Protein AF-A0A175VU00-F1 (afdb_monomer_lite)

Sequence (215 aa):
MAPRRSAAAEVEEQEHEDGSVKLQFNEPLTWRPGKPIPIDTLLKRLDRLTKELAEMDQEETDTSSLTKVAKEVASHQLLNHKDKGVRAYTACCVVDILRLCAPDAPFTPSQLKDVFNLTVTSIIPSLFDPSNPYNNQHKYVLRSLAEIKSVVLLLDVDGSENLLLHLFSTIFDGVSGSKSASGEQVAKDVEYSMQELLGVLVEDAASLPPQRLWM

InterPro domains:
  IPR039776 Sister chromatid cohesion protein Pds5 [PTHR12663] (30-210)

Structure (mmCIF, N/CA/C/O backbone):
data_AF-A0A175VU00-F1
#
_entry.id   AF-A0A175VU00-F1
#
loop_
_atom_site.group_PDB
_atom_site.id
_atom_site.type_symbol
_atom_site.label_atom_id
_atom_site.label_alt_id
_atom_site.label_comp_id
_atom_site.label_asym_id
_atom_site.label_entity_id
_atom_site.label_seq_id
_atom_site.pdbx_PDB_ins_code
_atom_site.Cartn_x
_atom_site.Cartn_y
_atom_site.Cartn_z
_atom_site.occupancy
_atom_site.B_iso_or_equiv
_atom_site.auth_seq_id
_atom_site.auth_comp_id
_atom_site.auth_asym_id
_atom_site.auth_atom_id
_atom_site.pdbx_PDB_model_num
ATOM 1 N N . MET A 1 1 ? -45.532 -21.369 49.364 1.00 40.88 1 MET A N 1
ATOM 2 C CA . MET A 1 1 ? -44.138 -20.993 49.047 1.00 40.88 1 MET A CA 1
ATOM 3 C C . MET A 1 1 ? -44.132 -20.363 47.665 1.00 40.88 1 MET A C 1
ATOM 5 O O . MET A 1 1 ? -44.274 -21.083 46.689 1.00 40.88 1 MET A O 1
ATOM 9 N N . ALA A 1 2 ? -44.097 -19.032 47.582 1.00 43.25 2 ALA A N 1
ATOM 10 C CA . ALA A 1 2 ? -44.006 -18.333 46.301 1.00 43.25 2 ALA A CA 1
ATOM 11 C C . ALA A 1 2 ? -42.533 -18.309 45.841 1.00 43.25 2 ALA A C 1
ATOM 13 O O . ALA A 1 2 ? -41.667 -18.016 46.672 1.00 43.25 2 ALA A O 1
ATOM 14 N N . PRO A 1 3 ? -42.224 -18.620 44.570 1.00 43.72 3 PRO A N 1
ATOM 15 C CA . PRO A 1 3 ? -40.860 -18.566 44.067 1.00 43.72 3 PRO A CA 1
ATOM 16 C C . PRO A 1 3 ? -40.419 -17.107 43.926 1.00 43.72 3 PRO A C 1
ATOM 18 O O . PRO A 1 3 ? -41.120 -16.281 43.339 1.00 43.72 3 PRO A O 1
ATOM 21 N N . ARG A 1 4 ? -39.247 -16.794 44.484 1.00 41.84 4 ARG A N 1
ATOM 22 C CA . ARG A 1 4 ? -38.563 -15.509 44.324 1.00 41.84 4 ARG A CA 1
ATOM 23 C C . ARG A 1 4 ? -38.328 -15.256 42.832 1.00 41.84 4 ARG A C 1
ATOM 25 O O . ARG A 1 4 ? -37.561 -15.980 42.207 1.00 41.84 4 ARG A O 1
ATOM 32 N N . ARG A 1 5 ? -38.980 -14.229 42.277 1.00 43.06 5 ARG A N 1
ATOM 33 C CA . ARG A 1 5 ? -38.594 -13.625 40.995 1.00 43.06 5 ARG A CA 1
ATOM 34 C C . ARG A 1 5 ? -37.133 -13.194 41.124 1.00 43.06 5 ARG A C 1
ATOM 36 O O . ARG A 1 5 ? -36.842 -12.289 41.902 1.00 43.06 5 ARG A O 1
ATOM 43 N N . SER A 1 6 ? -36.224 -13.865 40.422 1.00 42.75 6 SER A N 1
ATOM 44 C CA . SER A 1 6 ? -34.883 -13.334 40.210 1.00 42.75 6 SER A CA 1
ATOM 45 C C . SER A 1 6 ? -35.051 -12.071 39.378 1.00 42.75 6 SER A C 1
ATOM 47 O O . SER A 1 6 ? -35.472 -12.145 38.224 1.00 42.75 6 SER A O 1
ATOM 49 N N . ALA A 1 7 ? -34.789 -10.917 39.985 1.00 42.28 7 ALA A N 1
ATOM 50 C CA . ALA A 1 7 ? -34.490 -9.713 39.238 1.00 42.28 7 ALA A CA 1
ATOM 51 C C . ALA A 1 7 ? -33.284 -10.057 38.360 1.00 42.28 7 ALA A C 1
ATOM 53 O O . ALA A 1 7 ? -32.172 -10.215 38.861 1.00 42.28 7 ALA A O 1
ATOM 54 N N . ALA A 1 8 ? -33.540 -10.310 37.077 1.00 42.00 8 ALA A N 1
ATOM 55 C CA . ALA A 1 8 ? -32.504 -10.240 36.073 1.00 42.00 8 ALA A CA 1
ATOM 56 C C . ALA A 1 8 ? -32.004 -8.802 36.163 1.00 42.00 8 ALA A C 1
ATOM 58 O O . ALA A 1 8 ? -32.761 -7.872 35.899 1.00 42.00 8 ALA A O 1
ATOM 59 N N . ALA A 1 9 ? -30.800 -8.646 36.704 1.00 43.28 9 ALA A N 1
ATOM 60 C CA . ALA A 1 9 ? -30.097 -7.388 36.680 1.00 43.28 9 ALA A CA 1
ATOM 61 C C . ALA A 1 9 ? -29.993 -7.009 35.205 1.00 43.28 9 ALA A C 1
ATOM 63 O O . ALA A 1 9 ? -29.312 -7.685 34.433 1.00 43.28 9 ALA A O 1
ATOM 64 N N . GLU A 1 10 ? -30.771 -6.005 34.819 1.00 41.50 10 GLU A N 1
ATOM 65 C CA . GLU A 1 10 ? -30.560 -5.239 33.607 1.00 41.50 10 GLU A CA 1
ATOM 66 C C . GLU A 1 10 ? -29.143 -4.693 33.749 1.00 41.50 10 GLU A C 1
ATOM 68 O O . GLU A 1 10 ? -28.878 -3.772 34.519 1.00 41.50 10 GLU A O 1
ATOM 73 N N . VAL A 1 11 ? -28.191 -5.390 33.131 1.00 43.25 11 VAL A N 1
ATOM 74 C CA . VAL A 1 11 ? -26.854 -4.860 32.928 1.00 43.25 11 VAL A CA 1
ATOM 75 C C . VAL A 1 11 ? -27.076 -3.750 31.919 1.00 43.25 11 VAL A C 1
ATOM 77 O O . VAL A 1 11 ? -27.200 -4.004 30.725 1.00 43.25 11 VAL A O 1
ATOM 80 N N . GLU A 1 12 ? -27.269 -2.539 32.433 1.00 41.16 12 GLU A N 1
ATOM 81 C CA . GLU A 1 12 ? -27.132 -1.316 31.664 1.00 41.16 12 GLU A CA 1
ATOM 82 C C . GLU A 1 12 ? -25.720 -1.368 31.078 1.00 41.16 12 GLU A C 1
ATOM 84 O O . GLU A 1 12 ? -24.731 -1.141 31.779 1.00 41.16 12 GLU A O 1
ATOM 89 N N . GLU A 1 13 ? -25.615 -1.793 29.818 1.00 43.22 13 GLU A N 1
ATOM 90 C CA . GLU A 1 13 ? -24.424 -1.592 29.007 1.00 43.22 13 GLU A CA 1
ATOM 91 C C . GLU A 1 13 ? -24.230 -0.081 28.960 1.00 43.22 13 GLU A C 1
ATOM 93 O O . GLU A 1 13 ? -24.871 0.631 28.191 1.00 43.22 13 GLU A O 1
ATOM 98 N N . GLN A 1 14 ? -23.420 0.426 29.888 1.00 42.84 14 GLN A N 1
ATOM 99 C CA . GLN A 1 14 ? -22.919 1.781 29.834 1.00 42.84 14 GLN A CA 1
ATOM 100 C C . GLN A 1 14 ? -22.146 1.864 28.525 1.00 42.84 14 GLN A C 1
ATOM 102 O O . GLN A 1 14 ? -21.034 1.345 28.421 1.00 42.84 14 GLN A O 1
ATOM 107 N N . GLU A 1 15 ? -22.786 2.454 27.518 1.00 48.38 15 GLU A N 1
ATOM 108 C CA . GLU A 1 15 ? -22.145 2.966 26.320 1.00 48.38 15 GLU A CA 1
ATOM 109 C C . GLU A 1 15 ? -21.074 3.932 26.818 1.00 48.38 15 GLU A C 1
ATOM 111 O O . GLU A 1 15 ? -21.328 5.099 27.109 1.00 48.38 15 GLU A O 1
ATOM 116 N N . HIS A 1 16 ? -19.874 3.405 27.046 1.00 45.97 16 HIS A N 1
ATOM 117 C CA . HIS A 1 16 ? -18.697 4.221 27.212 1.00 45.97 16 HIS A CA 1
ATOM 118 C C . HIS A 1 16 ? -18.612 4.962 25.878 1.00 45.97 16 HIS A C 1
ATOM 120 O O . HIS A 1 16 ? -18.309 4.347 24.853 1.00 45.97 16 HIS A O 1
ATOM 126 N N . GLU A 1 17 ? -19.003 6.239 25.870 1.00 53.47 17 GLU A N 1
ATOM 127 C CA . GLU A 1 17 ? -18.686 7.178 24.799 1.00 53.47 17 GLU A CA 1
ATOM 128 C C . GLU A 1 17 ? -17.162 7.296 24.789 1.00 53.47 17 GLU A C 1
ATOM 130 O O . GLU A 1 17 ? -16.566 8.226 25.325 1.00 53.47 17 GLU A O 1
ATOM 135 N N . ASP A 1 18 ? -16.516 6.258 24.272 1.00 61.12 18 ASP A N 1
ATOM 136 C CA . ASP A 1 18 ? -15.124 6.288 23.910 1.00 61.12 18 ASP A CA 1
ATOM 137 C C . ASP A 1 18 ? -15.044 7.387 22.859 1.00 61.12 18 ASP A C 1
ATOM 139 O O . ASP A 1 18 ? -15.631 7.268 21.782 1.00 61.12 18 ASP A O 1
ATOM 143 N N . GLY A 1 19 ? -14.427 8.515 23.213 1.00 74.56 19 GLY A N 1
ATOM 144 C CA . GLY A 1 19 ? -14.300 9.699 22.359 1.00 74.56 19 GLY A CA 1
ATOM 145 C C . GLY A 1 19 ? -13.437 9.459 21.118 1.00 74.56 19 GLY A C 1
ATOM 146 O O . GLY A 1 19 ? -12.914 10.414 20.550 1.00 74.56 19 GLY A O 1
ATOM 147 N N . SER A 1 20 ? -13.261 8.198 20.727 1.00 86.69 20 SER A N 1
ATOM 148 C CA . SER A 1 20 ? -12.492 7.753 19.591 1.00 86.69 20 SER A CA 1
ATOM 149 C C . SER A 1 20 ? -13.211 8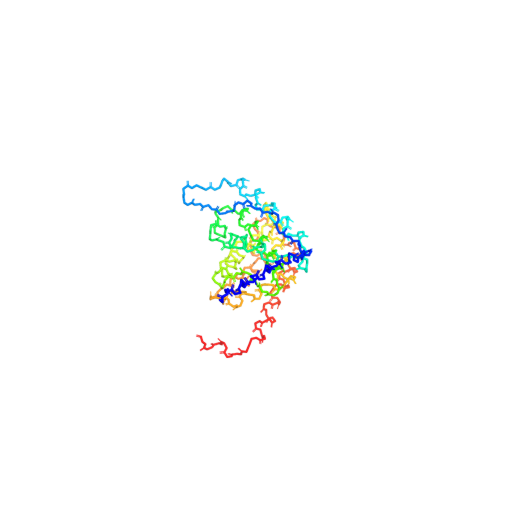.080 18.282 1.00 86.69 20 SER A C 1
ATOM 151 O O . SER A 1 20 ? -14.427 7.932 18.107 1.00 86.69 20 SER A O 1
ATOM 153 N N . VAL A 1 21 ? -12.430 8.569 17.326 1.00 94.31 21 VAL A N 1
ATOM 154 C CA . VAL A 1 21 ? -12.874 8.944 15.992 1.00 94.31 21 VAL A CA 1
ATOM 155 C C . VAL A 1 21 ? -13.053 7.675 15.166 1.00 94.31 21 VAL A C 1
ATOM 157 O O . VAL A 1 21 ? -12.118 6.909 14.933 1.00 94.31 21 VAL A O 1
ATOM 160 N N . LYS A 1 22 ? -14.281 7.453 14.697 1.00 96.56 22 LYS A N 1
ATOM 161 C CA . LYS A 1 22 ? -14.625 6.338 13.806 1.00 96.56 22 LYS A CA 1
ATOM 162 C C . LYS A 1 22 ? -14.519 6.755 12.347 1.00 96.56 22 LYS A C 1
ATOM 164 O O . LYS A 1 22 ? -14.915 7.867 11.990 1.00 96.56 22 LYS A O 1
ATOM 169 N N . LEU A 1 23 ? -14.093 5.821 11.499 1.00 97.69 23 LEU A N 1
ATOM 170 C CA . LEU A 1 23 ? -14.159 5.971 10.048 1.00 97.69 23 LEU A CA 1
ATOM 171 C C . LEU A 1 23 ? -15.617 6.180 9.595 1.00 97.69 23 LEU A C 1
ATOM 173 O O . LEU A 1 23 ? -16.502 5.371 9.881 1.00 97.69 23 LEU A O 1
ATOM 177 N N . GLN A 1 24 ? -15.856 7.264 8.869 1.00 98.00 24 GLN A N 1
ATOM 178 C CA . GLN A 1 24 ? -17.126 7.662 8.267 1.00 98.00 24 GLN A CA 1
ATOM 179 C C . GLN A 1 24 ? -17.336 7.037 6.882 1.00 98.00 24 GLN A C 1
ATOM 181 O O . GLN A 1 24 ? -18.478 6.772 6.486 1.00 98.00 24 GLN A O 1
ATOM 186 N N . PHE A 1 25 ? -16.260 6.775 6.133 1.00 98.19 25 PHE A N 1
ATOM 187 C CA . PHE A 1 25 ? -16.342 6.114 4.832 1.00 98.19 25 PHE A CA 1
ATOM 188 C C . PHE A 1 25 ? -17.048 4.750 4.930 1.00 98.19 25 PHE A C 1
ATOM 190 O O . PHE A 1 25 ? -16.584 3.820 5.589 1.00 98.19 25 PHE A O 1
ATOM 197 N N . ASN A 1 26 ? -18.157 4.585 4.202 1.00 96.44 26 ASN A N 1
ATOM 198 C CA . ASN A 1 26 ? -18.980 3.371 4.266 1.00 96.44 26 ASN A CA 1
ATOM 199 C C . ASN A 1 26 ? -19.337 2.758 2.898 1.00 96.44 26 ASN A C 1
ATOM 201 O O . ASN A 1 26 ? -20.004 1.715 2.840 1.00 96.44 26 ASN A O 1
ATOM 205 N N . GLU A 1 27 ? -18.866 3.344 1.796 1.00 97.69 27 GLU A N 1
ATOM 206 C CA . GLU A 1 27 ? -19.139 2.854 0.443 1.00 97.69 27 GLU A CA 1
ATOM 207 C C . GLU A 1 27 ? -18.366 1.564 0.117 1.00 97.69 27 GLU A C 1
ATOM 209 O O . GLU A 1 27 ? -17.258 1.368 0.600 1.00 97.69 27 GLU A O 1
ATOM 214 N N . PRO A 1 28 ? -18.913 0.661 -0.718 1.00 96.31 28 PRO A N 1
ATOM 215 C CA . PRO A 1 28 ? -18.211 -0.567 -1.074 1.00 96.31 28 PRO A CA 1
ATOM 216 C C . PRO A 1 28 ? -17.082 -0.291 -2.075 1.00 96.31 28 PRO A C 1
ATOM 218 O O . PRO A 1 28 ? -17.306 0.370 -3.099 1.00 96.31 28 PRO A O 1
ATOM 221 N N . LEU A 1 29 ? -15.906 -0.865 -1.819 1.00 98.25 29 LEU A N 1
ATOM 222 C CA . LEU A 1 29 ? -14.772 -0.870 -2.751 1.00 98.25 29 LEU A CA 1
ATOM 223 C C . LEU A 1 29 ? -14.644 -2.185 -3.530 1.00 98.25 29 LEU A C 1
ATOM 225 O O . LEU A 1 29 ? -14.040 -2.213 -4.599 1.00 98.25 29 LEU A O 1
ATOM 229 N N . THR A 1 30 ? -15.238 -3.267 -3.024 1.00 95.25 30 THR A N 1
ATOM 230 C CA . THR A 1 30 ? -15.260 -4.586 -3.675 1.00 95.25 30 THR A CA 1
ATOM 231 C C . THR A 1 30 ? -16.614 -4.874 -4.323 1.00 95.25 30 THR A C 1
ATOM 233 O O . THR A 1 30 ? -17.621 -4.209 -4.060 1.00 95.25 30 THR A O 1
ATOM 236 N N . TRP A 1 31 ? -16.656 -5.865 -5.215 1.00 95.44 31 TRP A N 1
ATOM 237 C CA . TRP A 1 31 ? -17.868 -6.212 -5.958 1.00 95.44 31 TRP A CA 1
ATOM 238 C C . TRP A 1 31 ? -18.025 -7.710 -6.179 1.00 95.44 31 TRP A C 1
ATOM 240 O O . TRP A 1 31 ? -17.065 -8.479 -6.223 1.00 95.44 31 TRP A O 1
ATOM 250 N N . ARG A 1 32 ? -19.277 -8.127 -6.387 1.00 92.38 32 ARG A N 1
ATOM 251 C CA . ARG A 1 32 ? -19.600 -9.508 -6.755 1.00 92.38 32 ARG A CA 1
ATOM 252 C C . ARG A 1 32 ? -19.274 -9.767 -8.233 1.00 92.38 32 ARG A C 1
ATOM 254 O O . ARG A 1 32 ? -19.364 -8.837 -9.044 1.00 92.38 32 ARG A O 1
ATOM 261 N N . PRO A 1 33 ? -18.961 -11.020 -8.612 1.00 89.75 33 PRO A N 1
ATOM 262 C CA . PRO A 1 33 ? -18.831 -11.404 -10.014 1.00 89.75 33 PRO A CA 1
ATOM 263 C C . PRO A 1 33 ? -20.034 -10.933 -10.844 1.00 89.75 33 PRO A C 1
ATOM 265 O O . PRO A 1 33 ? -21.180 -11.068 -10.420 1.00 89.75 33 PRO A O 1
ATOM 268 N N . GLY A 1 34 ? -19.769 -10.339 -12.009 1.00 91.50 34 GLY A N 1
ATOM 269 C CA . GLY A 1 34 ? -20.802 -9.826 -12.918 1.00 91.50 34 GLY A CA 1
ATOM 270 C C . GLY A 1 34 ? -21.349 -8.427 -12.602 1.00 91.50 34 GLY A C 1
ATOM 271 O O . GLY A 1 34 ? -22.087 -7.888 -13.421 1.00 91.50 34 GLY A O 1
ATOM 272 N N . LYS A 1 35 ? -20.976 -7.798 -11.477 1.00 94.19 35 LYS A N 1
ATOM 273 C CA . LYS A 1 35 ? -21.413 -6.429 -11.136 1.00 94.19 35 LYS A CA 1
ATOM 274 C C . LYS A 1 35 ? -20.239 -5.516 -10.742 1.00 94.19 35 LYS A C 1
ATOM 276 O O . LYS A 1 35 ? -20.206 -5.052 -9.604 1.00 94.19 35 LYS A O 1
ATOM 281 N N . PRO A 1 36 ? -19.262 -5.279 -11.640 1.00 94.56 36 PRO A N 1
ATOM 282 C CA . PRO A 1 36 ? -18.100 -4.446 -11.336 1.00 94.56 36 PRO A CA 1
ATOM 283 C C . PRO A 1 36 ? -18.485 -2.994 -11.038 1.00 94.56 36 PRO A C 1
ATOM 285 O O . PRO A 1 36 ? -19.450 -2.468 -11.596 1.00 94.56 36 PRO A O 1
ATOM 288 N N . ILE A 1 37 ? -17.703 -2.337 -10.181 1.00 97.38 37 ILE A N 1
ATOM 289 C CA . ILE A 1 37 ? -17.805 -0.890 -9.966 1.00 97.38 37 ILE A CA 1
ATOM 290 C C . ILE A 1 37 ? -17.142 -0.190 -11.167 1.00 97.38 37 ILE A C 1
ATOM 292 O O . ILE A 1 37 ? -16.023 -0.561 -11.530 1.00 97.38 37 ILE A O 1
ATOM 296 N N . PRO A 1 38 ? -17.789 0.805 -11.804 1.00 97.62 38 PRO A N 1
ATOM 297 C CA . PRO A 1 38 ? -17.148 1.605 -12.845 1.00 97.62 38 PRO A CA 1
ATOM 298 C C . PRO A 1 38 ? -15.860 2.263 -12.336 1.00 97.62 38 PRO A C 1
ATOM 300 O O . PRO A 1 38 ? -15.832 2.765 -11.212 1.00 97.62 38 PRO A O 1
ATOM 303 N N . ILE A 1 39 ? -14.811 2.294 -13.164 1.00 98.19 39 ILE A N 1
ATOM 304 C CA . ILE A 1 39 ? -13.464 2.742 -12.760 1.00 98.19 39 ILE A CA 1
ATOM 305 C C . ILE A 1 39 ? -13.500 4.158 -12.166 1.00 98.19 39 ILE A C 1
ATOM 307 O O . ILE A 1 39 ? -12.984 4.364 -11.072 1.00 98.19 39 ILE A O 1
ATOM 311 N N . ASP A 1 40 ? -14.196 5.102 -12.806 1.00 98.38 40 ASP A N 1
ATOM 312 C CA . ASP A 1 40 ? -14.314 6.482 -12.309 1.00 98.38 40 ASP A CA 1
ATOM 313 C C . ASP A 1 40 ? -15.011 6.567 -10.945 1.00 98.38 40 ASP A C 1
ATOM 315 O O . ASP A 1 40 ? -14.671 7.399 -10.105 1.00 98.38 40 ASP A O 1
ATOM 319 N N . THR A 1 41 ? -16.003 5.704 -10.702 1.00 98.62 41 THR A N 1
ATOM 320 C CA . THR A 1 41 ? -16.684 5.616 -9.405 1.00 98.62 41 THR A CA 1
ATOM 321 C C . THR A 1 41 ? -15.756 5.033 -8.346 1.00 98.62 41 THR A C 1
ATOM 323 O O . THR A 1 41 ? -15.715 5.547 -7.230 1.00 98.62 41 THR A O 1
ATOM 326 N N . LEU A 1 42 ? -15.002 3.987 -8.690 1.00 98.75 42 LEU A N 1
ATOM 327 C CA . LEU A 1 42 ? -14.057 3.349 -7.780 1.00 98.75 42 LEU A CA 1
ATOM 328 C C . LEU A 1 42 ? -12.923 4.305 -7.391 1.00 98.75 42 LEU A C 1
ATOM 330 O O . LEU A 1 42 ? -12.641 4.451 -6.206 1.00 98.75 42 LEU A O 1
ATOM 334 N N . LEU A 1 43 ? -12.345 5.026 -8.355 1.00 98.75 43 LEU A N 1
ATOM 335 C CA . LEU A 1 43 ? -11.315 6.035 -8.099 1.00 98.75 43 LEU A CA 1
ATOM 336 C C . LEU A 1 43 ? -11.821 7.148 -7.172 1.00 98.75 43 LEU A C 1
ATOM 338 O O . LEU A 1 43 ? -11.140 7.490 -6.214 1.00 98.75 43 LEU A O 1
ATOM 342 N N . LYS A 1 44 ? -13.042 7.662 -7.379 1.00 98.75 44 LYS A N 1
ATOM 343 C CA . LYS A 1 44 ? -13.648 8.673 -6.484 1.00 98.75 44 LYS A CA 1
ATOM 344 C C . LYS A 1 44 ? -13.904 8.163 -5.065 1.00 98.75 44 LYS A C 1
ATOM 346 O O . LYS A 1 44 ? -13.983 8.957 -4.129 1.00 98.75 44 LYS A O 1
ATOM 351 N N . ARG A 1 45 ? -14.139 6.860 -4.901 1.00 98.75 45 ARG A N 1
ATOM 352 C CA . ARG A 1 45 ? -14.301 6.234 -3.582 1.00 98.75 45 ARG A CA 1
ATOM 353 C C . ARG A 1 45 ? -12.960 6.079 -2.887 1.00 98.75 45 ARG A C 1
ATOM 355 O O . ARG A 1 45 ? -12.841 6.514 -1.751 1.00 98.75 45 ARG A O 1
ATOM 362 N N . LEU A 1 46 ? -11.970 5.535 -3.588 1.00 98.88 46 LEU A N 1
ATOM 363 C CA . LEU A 1 46 ? -10.623 5.375 -3.053 1.00 98.88 46 LEU A CA 1
ATOM 364 C C . LEU A 1 46 ? -9.985 6.726 -2.709 1.00 98.88 46 LEU A C 1
ATOM 366 O O . LEU A 1 46 ? -9.439 6.855 -1.629 1.00 98.88 46 LEU A O 1
ATOM 370 N N . ASP A 1 47 ? -10.135 7.753 -3.552 1.00 98.69 47 ASP A N 1
ATOM 371 C CA . ASP A 1 47 ? -9.620 9.103 -3.271 1.00 98.69 47 ASP A CA 1
ATOM 372 C C . ASP A 1 47 ? -10.225 9.716 -1.999 1.00 98.69 47 ASP A C 1
ATOM 374 O O . ASP A 1 47 ? -9.509 10.325 -1.208 1.00 98.69 47 ASP A O 1
ATOM 378 N N . ARG A 1 48 ? -11.531 9.525 -1.761 1.00 98.75 48 ARG A N 1
ATOM 379 C CA . ARG A 1 48 ? -12.171 9.965 -0.511 1.00 98.75 48 ARG A CA 1
ATOM 380 C C . ARG A 1 48 ? -11.678 9.178 0.692 1.00 98.75 48 ARG A C 1
ATOM 382 O O . ARG A 1 48 ? -11.363 9.795 1.699 1.00 98.75 48 ARG A O 1
ATOM 389 N N . LEU A 1 49 ? -11.578 7.854 0.568 1.00 98.81 49 LEU A N 1
ATOM 390 C CA . LEU A 1 49 ? -11.065 7.019 1.647 1.00 98.81 49 LEU A CA 1
ATOM 391 C C . LEU A 1 49 ? -9.613 7.378 1.991 1.00 98.81 49 LEU A C 1
ATOM 393 O O . LEU A 1 49 ? -9.296 7.514 3.161 1.00 98.81 49 LEU A O 1
ATOM 397 N N . THR A 1 50 ? -8.747 7.578 0.994 1.00 98.50 50 THR A N 1
ATOM 398 C CA . THR A 1 50 ? -7.359 8.010 1.216 1.00 98.50 50 THR A CA 1
ATOM 399 C C . THR A 1 50 ? -7.298 9.338 1.964 1.00 98.50 50 THR A C 1
ATOM 401 O O . THR A 1 50 ? -6.527 9.462 2.902 1.00 98.50 50 THR A O 1
ATOM 404 N N . LYS A 1 51 ? -8.116 10.329 1.587 1.00 98.62 51 LYS A N 1
ATOM 405 C CA . LYS A 1 51 ? -8.144 11.625 2.286 1.00 98.62 51 LYS A CA 1
ATOM 406 C C . LYS A 1 51 ? -8.574 11.481 3.739 1.00 98.62 51 LYS A C 1
ATOM 408 O O . LYS A 1 51 ? -7.920 12.021 4.616 1.00 98.62 51 LYS A O 1
ATOM 413 N N . GLU A 1 52 ? -9.637 10.721 3.974 1.00 98.69 52 GLU A N 1
ATOM 414 C CA . GLU A 1 52 ? -10.149 10.491 5.320 1.00 98.69 52 GLU A CA 1
ATOM 415 C C . GLU A 1 52 ? -9.126 9.751 6.192 1.00 98.69 52 GLU A C 1
ATOM 417 O O . GLU A 1 52 ? -8.781 10.234 7.263 1.00 98.69 52 GLU A O 1
ATOM 422 N N . LEU A 1 53 ? -8.563 8.638 5.708 1.00 98.75 53 LEU A N 1
ATOM 423 C CA . LEU A 1 53 ? -7.554 7.870 6.445 1.00 98.75 53 LEU A CA 1
ATOM 424 C C . LEU A 1 53 ? -6.275 8.675 6.718 1.00 98.75 53 LEU A C 1
ATOM 426 O O . LEU A 1 53 ? -5.667 8.504 7.771 1.00 98.75 53 LEU A O 1
ATOM 430 N N . ALA A 1 54 ? -5.851 9.537 5.792 1.00 98.19 54 ALA A N 1
ATOM 431 C CA . ALA A 1 54 ? -4.671 10.380 5.975 1.00 98.19 54 ALA A CA 1
ATOM 432 C C . ALA A 1 54 ? -4.873 11.460 7.055 1.00 98.19 54 ALA A C 1
ATOM 434 O O . ALA A 1 54 ? -3.912 11.840 7.718 1.00 98.19 54 ALA A O 1
ATOM 435 N N . GLU A 1 55 ? -6.105 11.945 7.242 1.00 97.81 55 GLU A N 1
ATOM 436 C CA . GLU A 1 55 ? -6.454 12.970 8.239 1.00 97.81 55 GLU A CA 1
ATOM 437 C C . GLU A 1 55 ? -6.691 12.398 9.645 1.00 97.81 55 GLU A C 1
ATOM 439 O O . GLU A 1 55 ? -6.640 13.142 10.622 1.00 97.81 55 GLU A O 1
ATOM 444 N N . MET A 1 56 ? -6.937 11.091 9.765 1.00 98.06 56 MET A N 1
ATOM 445 C CA . MET A 1 56 ? -7.167 10.437 11.054 1.00 98.06 56 MET A CA 1
ATOM 446 C C . MET A 1 56 ? -5.887 10.371 11.906 1.00 98.06 56 MET A C 1
ATOM 448 O O . MET A 1 56 ? -4.804 10.022 11.413 1.00 98.06 56 MET A O 1
ATOM 452 N N . ASP A 1 57 ? -6.025 10.659 13.201 1.00 96.38 57 ASP A N 1
ATOM 453 C CA . ASP A 1 57 ? -4.952 10.531 14.188 1.00 96.38 57 ASP A CA 1
ATOM 454 C C . ASP A 1 57 ? -4.877 9.104 14.752 1.00 96.38 57 ASP A C 1
ATOM 456 O O . ASP A 1 57 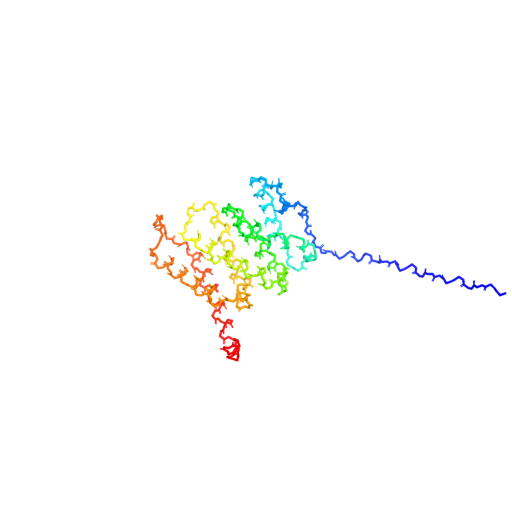? -5.902 8.471 14.999 1.00 96.38 57 ASP A O 1
ATOM 460 N N . GLN A 1 58 ? -3.666 8.578 14.937 1.00 93.56 58 GLN A N 1
ATOM 461 C CA . GLN A 1 58 ? -3.467 7.191 15.367 1.00 93.56 58 GLN A CA 1
ATOM 462 C C . GLN A 1 58 ? -3.957 6.939 16.801 1.00 93.56 58 GLN A C 1
ATOM 464 O O . GLN A 1 58 ? -4.499 5.869 17.064 1.00 93.56 58 GLN A O 1
ATOM 469 N N . GLU A 1 59 ? -3.786 7.895 17.717 1.00 93.62 59 GLU A N 1
ATOM 470 C CA . GLU A 1 59 ? -4.147 7.740 19.133 1.00 93.62 59 GLU A CA 1
ATOM 471 C C . GLU A 1 59 ? -5.652 7.926 19.362 1.00 93.62 59 GLU A C 1
ATOM 473 O O . GLU A 1 59 ? -6.222 7.337 20.279 1.00 93.62 59 GLU A O 1
ATOM 478 N N . GLU A 1 60 ? -6.306 8.712 18.506 1.00 95.00 60 GLU A N 1
ATOM 479 C CA . GLU A 1 60 ? -7.738 9.001 18.606 1.00 95.00 60 GLU A CA 1
ATOM 480 C C . GLU A 1 60 ? -8.611 8.031 17.796 1.00 95.00 60 GLU A C 1
ATOM 482 O O . GLU A 1 60 ? -9.827 8.025 17.960 1.00 95.00 60 GLU A O 1
ATOM 487 N N . THR A 1 61 ? -8.043 7.214 16.906 1.00 96.12 61 THR A N 1
ATOM 488 C CA . THR A 1 61 ? -8.831 6.376 15.987 1.00 96.12 61 THR A CA 1
ATOM 489 C C . THR A 1 61 ? -9.356 5.095 16.638 1.00 96.12 61 THR A C 1
ATOM 491 O O . THR A 1 61 ? -8.592 4.258 17.116 1.00 96.12 61 THR A O 1
ATOM 494 N N . ASP A 1 62 ? -10.665 4.847 16.514 1.00 96.19 62 ASP A N 1
ATOM 495 C CA . ASP A 1 62 ? -11.236 3.518 16.760 1.00 96.19 62 ASP A CA 1
ATOM 496 C C . ASP A 1 62 ? -10.835 2.567 15.622 1.00 96.19 62 ASP A C 1
ATOM 498 O O . ASP A 1 62 ? -11.479 2.503 14.566 1.00 96.19 62 ASP A O 1
ATOM 502 N N . THR A 1 63 ? -9.772 1.792 15.836 1.00 95.81 63 THR A N 1
ATOM 503 C CA . THR A 1 63 ? -9.242 0.844 14.843 1.00 95.81 63 THR A CA 1
ATOM 504 C C . THR A 1 63 ? -10.242 -0.249 14.460 1.00 95.81 63 THR A C 1
ATOM 506 O O . THR A 1 63 ? -10.177 -0.775 13.344 1.00 95.81 63 THR A O 1
ATOM 509 N N . SER A 1 64 ? -11.235 -0.551 15.308 1.00 95.62 64 SER A N 1
ATOM 510 C CA . SER A 1 64 ? -12.276 -1.528 14.976 1.00 95.62 64 SER A CA 1
ATOM 511 C C . SER A 1 64 ? -13.121 -1.069 13.780 1.00 95.62 64 SER A C 1
ATOM 513 O O . SER A 1 64 ? -13.519 -1.896 12.947 1.00 95.62 64 SER A O 1
ATOM 515 N N . SER A 1 65 ? -13.289 0.251 13.612 1.00 97.12 65 SER A N 1
ATOM 516 C CA . SER A 1 65 ? -13.988 0.865 12.478 1.00 97.12 65 SER A CA 1
ATOM 517 C C . SER A 1 65 ? -13.263 0.672 11.134 1.00 97.12 65 SER A C 1
ATOM 519 O O . SER A 1 65 ? -13.903 0.677 10.078 1.00 97.12 65 SER A O 1
ATOM 521 N N . LEU A 1 66 ? -11.953 0.389 11.151 1.00 98.25 66 LEU A N 1
ATOM 522 C CA . LEU A 1 66 ? -11.133 0.174 9.952 1.00 98.25 66 LEU A CA 1
ATOM 523 C C . LEU A 1 66 ? -11.240 -1.251 9.389 1.00 98.25 66 LEU A C 1
ATOM 525 O O . LEU A 1 66 ? -10.919 -1.484 8.222 1.00 98.25 66 LEU A O 1
ATOM 529 N N . THR A 1 67 ? -11.739 -2.212 10.174 1.00 96.88 67 THR A N 1
ATOM 530 C CA . THR A 1 67 ? -11.751 -3.651 9.840 1.00 96.88 67 THR A CA 1
ATOM 531 C C . THR A 1 67 ? -12.334 -3.944 8.454 1.00 96.88 67 THR A C 1
ATOM 533 O O . THR A 1 67 ? -11.790 -4.739 7.680 1.00 96.88 67 THR A O 1
ATOM 536 N N . LYS A 1 68 ? -13.459 -3.298 8.115 1.00 97.44 68 LYS A N 1
ATOM 537 C CA . LYS A 1 68 ? -14.128 -3.502 6.824 1.00 97.44 68 LYS A CA 1
ATOM 538 C C . LYS A 1 68 ? -13.246 -3.029 5.672 1.00 97.44 68 LYS A C 1
ATOM 540 O O . LYS A 1 68 ? -13.027 -3.792 4.731 1.00 97.44 68 LYS A O 1
ATOM 545 N N . VAL A 1 69 ? -12.757 -1.789 5.734 1.00 98.50 69 VAL A N 1
ATOM 546 C CA . VAL A 1 69 ? -11.957 -1.215 4.647 1.00 98.50 69 VAL A CA 1
ATOM 547 C C . VAL A 1 69 ? -10.604 -1.901 4.530 1.00 98.50 69 VAL A C 1
ATOM 549 O O . VAL A 1 69 ? -10.205 -2.182 3.408 1.00 98.50 69 VAL A O 1
ATOM 552 N N . ALA A 1 70 ? -9.971 -2.297 5.640 1.00 98.56 70 ALA A N 1
ATOM 553 C CA . ALA A 1 70 ? -8.737 -3.084 5.636 1.00 98.56 70 ALA A CA 1
ATOM 554 C C . ALA A 1 70 ? -8.904 -4.371 4.814 1.00 98.56 70 ALA A C 1
ATOM 556 O O . ALA A 1 70 ? -8.134 -4.647 3.891 1.00 98.56 70 ALA A O 1
ATOM 557 N N . LYS A 1 71 ? -9.985 -5.122 5.054 1.00 98.06 71 LYS A N 1
ATOM 558 C CA . LYS A 1 71 ? -10.289 -6.325 4.271 1.00 98.06 71 LYS A CA 1
ATOM 559 C C . LYS A 1 71 ? -10.550 -6.025 2.792 1.00 98.06 71 LYS A C 1
ATOM 561 O O . LYS A 1 71 ? -10.165 -6.820 1.935 1.00 98.06 71 LYS A O 1
ATOM 566 N N . GLU A 1 72 ? -11.231 -4.922 2.487 1.00 98.50 72 GLU A N 1
ATOM 567 C CA . GLU A 1 72 ? -11.544 -4.541 1.109 1.00 98.50 72 GLU A CA 1
ATOM 568 C C . GLU A 1 72 ? -10.292 -4.110 0.329 1.00 98.50 72 GLU A C 1
ATOM 570 O O . GLU A 1 72 ? -10.063 -4.646 -0.758 1.00 98.50 72 GLU A O 1
ATOM 575 N N . VAL A 1 73 ? -9.458 -3.215 0.877 1.00 98.69 73 VAL A N 1
ATOM 576 C CA . VAL A 1 73 ? -8.239 -2.705 0.211 1.00 98.69 73 VAL A CA 1
ATOM 577 C C . VAL A 1 73 ? -7.178 -3.784 0.024 1.00 98.69 73 VAL A C 1
ATOM 579 O O . VAL A 1 73 ? -6.488 -3.786 -0.989 1.00 98.69 73 VAL A O 1
ATOM 582 N N . ALA A 1 74 ? -7.118 -4.764 0.929 1.00 98.44 74 ALA A N 1
ATOM 583 C CA . ALA A 1 74 ? -6.245 -5.928 0.804 1.00 98.44 74 ALA A CA 1
ATOM 584 C C . ALA A 1 74 ? -6.838 -7.057 -0.063 1.00 98.44 74 ALA A C 1
ATOM 586 O O . ALA A 1 74 ? -6.339 -8.183 -0.059 1.00 98.44 74 ALA A O 1
ATOM 587 N N . SER A 1 75 ? -7.934 -6.807 -0.783 1.00 98.25 75 SER A N 1
ATOM 588 C CA . SER A 1 75 ? -8.500 -7.797 -1.697 1.00 98.25 75 SER A CA 1
ATOM 589 C C . SER A 1 75 ? -7.699 -7.883 -2.998 1.00 98.25 75 SER A C 1
ATOM 591 O O . SER A 1 75 ? -7.281 -6.876 -3.573 1.00 98.25 75 SER A O 1
ATOM 593 N N . HIS A 1 76 ? -7.599 -9.093 -3.553 1.00 97.12 76 HIS A N 1
ATOM 594 C CA . HIS A 1 76 ? -7.009 -9.322 -4.876 1.00 97.12 76 HIS A CA 1
ATOM 595 C C . HIS A 1 76 ? -7.666 -8.461 -5.976 1.00 97.12 76 HIS A C 1
ATOM 597 O O . HIS A 1 76 ? -7.020 -8.106 -6.959 1.00 97.12 76 HIS A O 1
ATOM 603 N N . GLN A 1 77 ? -8.954 -8.111 -5.839 1.00 96.50 77 GLN A N 1
ATOM 604 C CA . GLN A 1 77 ? -9.661 -7.264 -6.809 1.00 96.50 77 GLN A CA 1
ATOM 605 C C . GLN A 1 77 ? -9.052 -5.861 -6.924 1.00 96.50 77 GLN A C 1
ATOM 607 O O . GLN A 1 77 ? -9.056 -5.306 -8.023 1.00 96.50 77 GLN A O 1
ATOM 612 N N . LEU A 1 78 ? -8.542 -5.307 -5.820 1.00 98.62 78 LEU A N 1
ATOM 613 C CA . LEU A 1 78 ? -7.953 -3.969 -5.772 1.00 98.62 78 LEU A CA 1
ATOM 614 C C . LEU A 1 78 ? -6.433 -4.007 -5.936 1.00 98.62 78 LEU A C 1
ATOM 616 O O . LEU A 1 78 ? -5.905 -3.286 -6.783 1.00 98.62 78 LEU A O 1
ATOM 620 N N . LEU A 1 79 ? -5.744 -4.903 -5.220 1.00 98.69 79 LEU A N 1
ATOM 621 C CA . LEU A 1 79 ? -4.282 -5.017 -5.284 1.00 98.69 79 LEU A CA 1
ATOM 622 C C . LEU A 1 79 ? -3.788 -5.385 -6.693 1.00 98.69 79 LEU A C 1
ATOM 624 O O . LEU A 1 79 ? -2.825 -4.801 -7.186 1.00 98.69 79 LEU A O 1
ATOM 628 N N . ASN A 1 80 ? -4.513 -6.268 -7.390 1.00 98.12 80 ASN A N 1
ATOM 629 C CA . ASN A 1 80 ? -4.195 -6.699 -8.756 1.00 98.12 80 ASN A CA 1
ATOM 630 C C . ASN A 1 80 ? -5.111 -6.054 -9.808 1.00 98.12 80 ASN A C 1
ATOM 632 O O . ASN A 1 80 ? -5.301 -6.594 -10.902 1.00 98.12 80 ASN A O 1
ATOM 636 N N . HIS A 1 81 ? -5.714 -4.902 -9.497 1.00 98.31 81 HIS A N 1
ATOM 637 C CA . HIS A 1 81 ? -6.596 -4.224 -10.440 1.00 98.31 81 HIS A CA 1
ATOM 638 C C . HIS A 1 81 ? -5.832 -3.786 -11.699 1.00 98.31 81 HIS A C 1
ATOM 640 O O . HIS A 1 81 ? -4.705 -3.305 -11.622 1.00 98.31 81 HIS A O 1
ATOM 646 N N . LYS A 1 82 ? -6.449 -3.896 -12.883 1.00 97.31 82 LYS A N 1
ATOM 647 C CA . LYS A 1 82 ? -5.799 -3.539 -14.164 1.00 97.31 82 LYS A CA 1
ATOM 648 C C . LYS A 1 82 ? -5.436 -2.052 -14.274 1.00 97.31 82 LYS A C 1
ATOM 650 O O . LYS A 1 82 ? -4.430 -1.701 -14.886 1.00 97.31 82 LYS A O 1
ATOM 655 N N . ASP A 1 83 ? -6.258 -1.193 -13.678 1.00 98.38 83 ASP A N 1
ATOM 656 C CA . ASP A 1 83 ? -6.075 0.258 -13.697 1.00 98.38 83 ASP A CA 1
ATOM 657 C C . ASP A 1 83 ? -4.971 0.696 -12.722 1.00 98.38 83 ASP A C 1
ATOM 659 O O . ASP A 1 83 ? -4.978 0.296 -11.558 1.00 98.38 83 ASP A O 1
ATOM 663 N N . LYS A 1 84 ? -4.029 1.518 -13.205 1.00 98.19 84 LYS A N 1
ATOM 664 C CA . LYS A 1 84 ? -2.876 1.993 -12.421 1.00 98.19 84 LYS A CA 1
ATOM 665 C C . LYS A 1 84 ? -3.295 2.919 -11.276 1.00 98.19 84 LYS A C 1
ATOM 667 O O . LYS A 1 84 ? -2.722 2.823 -10.197 1.00 98.19 84 LYS A O 1
ATOM 672 N N . GLY A 1 85 ? -4.300 3.767 -11.496 1.00 98.62 85 GLY A N 1
ATOM 673 C CA . GLY A 1 85 ? -4.806 4.685 -10.480 1.00 98.62 85 GLY A CA 1
ATOM 674 C C . GLY A 1 85 ? -5.455 3.948 -9.323 1.00 98.62 85 GLY A C 1
ATOM 675 O O . GLY A 1 85 ? -5.179 4.254 -8.168 1.00 98.62 85 GLY A O 1
ATOM 676 N N . VAL A 1 86 ? -6.253 2.919 -9.624 1.00 98.81 86 VAL A N 1
ATOM 677 C CA . VAL A 1 86 ? -6.866 2.075 -8.589 1.00 98.81 86 VAL A CA 1
ATOM 678 C C . VAL A 1 86 ? -5.789 1.442 -7.712 1.00 98.81 86 VAL A C 1
ATOM 680 O O . VAL A 1 86 ? -5.901 1.508 -6.491 1.00 98.81 86 VAL A O 1
ATOM 683 N N . ARG A 1 87 ? -4.721 0.895 -8.306 1.00 98.88 87 ARG A N 1
ATOM 684 C CA . ARG A 1 87 ? -3.600 0.325 -7.542 1.00 98.88 87 ARG A CA 1
ATOM 685 C C . ARG A 1 87 ? -2.868 1.375 -6.701 1.00 98.88 87 ARG A C 1
ATOM 687 O O . ARG A 1 87 ? -2.588 1.111 -5.537 1.00 98.88 87 ARG A O 1
ATOM 694 N N . ALA A 1 88 ? -2.608 2.561 -7.254 1.00 98.94 88 ALA A N 1
ATOM 695 C CA . ALA A 1 88 ? -1.925 3.643 -6.545 1.00 98.94 88 ALA A CA 1
ATOM 696 C C . ALA A 1 88 ? -2.717 4.128 -5.317 1.00 98.94 88 ALA A C 1
ATOM 698 O O . ALA A 1 88 ? -2.182 4.160 -4.214 1.00 98.94 88 ALA A O 1
ATOM 699 N N . TYR A 1 89 ? -4.010 4.421 -5.479 1.00 98.94 89 TYR A N 1
ATOM 700 C CA . TYR A 1 89 ? -4.864 4.830 -4.359 1.00 98.94 89 TYR A CA 1
ATOM 701 C C . TYR A 1 89 ? -5.122 3.702 -3.352 1.00 98.94 89 TYR A C 1
ATOM 703 O O . TYR A 1 89 ? -5.199 3.954 -2.151 1.00 98.94 89 TYR A O 1
ATOM 711 N N . THR A 1 90 ? -5.232 2.451 -3.813 1.00 98.94 90 THR A N 1
ATOM 712 C CA . THR A 1 90 ? -5.319 1.292 -2.909 1.00 98.94 90 THR A CA 1
ATOM 713 C C . THR A 1 90 ? -4.070 1.206 -2.033 1.00 98.94 90 THR A C 1
ATOM 715 O O . THR A 1 90 ? -4.196 1.042 -0.825 1.00 98.94 90 THR A O 1
ATOM 718 N N . ALA A 1 91 ? -2.877 1.386 -2.610 1.00 98.94 91 ALA A N 1
ATOM 719 C CA . ALA A 1 91 ? -1.630 1.401 -1.852 1.00 98.94 91 ALA A CA 1
ATOM 720 C C . ALA A 1 91 ? -1.576 2.553 -0.831 1.00 98.94 91 ALA A C 1
ATOM 722 O O . ALA A 1 91 ? -1.140 2.319 0.292 1.00 98.94 91 ALA A O 1
ATOM 723 N N . CYS A 1 92 ? -2.076 3.752 -1.168 1.00 98.94 92 CYS A N 1
ATOM 724 C CA . CYS A 1 92 ? -2.221 4.846 -0.196 1.00 98.94 92 CYS A CA 1
ATOM 725 C C . CYS A 1 92 ? -3.098 4.434 0.996 1.00 98.94 92 CYS A C 1
ATOM 727 O O . CYS A 1 92 ? -2.671 4.543 2.138 1.00 98.94 92 CYS A O 1
ATOM 729 N N . CYS A 1 93 ? -4.281 3.868 0.732 1.00 98.94 93 CYS A N 1
ATOM 730 C CA . CYS A 1 93 ? -5.172 3.414 1.803 1.00 98.94 93 CYS A CA 1
ATOM 731 C C . CYS A 1 93 ? -4.512 2.341 2.682 1.00 98.94 93 CYS A C 1
ATOM 733 O O . CYS A 1 93 ? -4.704 2.325 3.893 1.00 98.94 93 CYS A O 1
ATOM 735 N N . VAL A 1 94 ? -3.737 1.434 2.080 1.00 98.94 94 VAL A N 1
ATOM 736 C CA . VAL A 1 94 ? -3.022 0.387 2.818 1.00 98.94 94 VAL A CA 1
ATOM 737 C C . VAL A 1 94 ? -1.978 0.983 3.760 1.00 98.94 94 VAL A C 1
ATOM 739 O O . VAL A 1 94 ? -1.942 0.577 4.918 1.00 98.94 94 VAL A O 1
ATOM 742 N N . VAL A 1 95 ? -1.152 1.935 3.309 1.00 98.88 95 VAL A N 1
ATOM 743 C CA . VAL A 1 95 ? -0.127 2.528 4.188 1.00 98.88 95 VAL A CA 1
ATOM 744 C C . VAL A 1 95 ? -0.731 3.373 5.307 1.00 98.88 95 VAL A C 1
ATOM 746 O O . VAL A 1 95 ? -0.218 3.337 6.423 1.00 98.88 95 VAL A O 1
ATOM 749 N N . ASP A 1 96 ? -1.861 4.040 5.063 1.00 98.88 96 ASP A N 1
ATOM 750 C CA . ASP A 1 96 ? -2.573 4.760 6.122 1.00 98.88 96 ASP A CA 1
ATOM 751 C C . ASP A 1 96 ? -3.163 3.807 7.162 1.00 98.88 96 ASP A C 1
ATOM 753 O O . ASP A 1 96 ? -3.070 4.063 8.356 1.00 98.88 96 ASP A O 1
ATOM 757 N N . ILE A 1 97 ? -3.708 2.665 6.736 1.00 98.81 97 ILE A N 1
ATOM 758 C CA . ILE A 1 97 ? -4.192 1.633 7.663 1.00 98.81 97 ILE A CA 1
ATOM 759 C C . ILE A 1 97 ? -3.030 1.012 8.450 1.00 98.81 97 ILE A C 1
ATOM 761 O O . ILE A 1 97 ? -3.166 0.790 9.649 1.00 98.81 97 ILE A O 1
ATOM 765 N N . LEU A 1 98 ? -1.875 0.763 7.817 1.00 98.69 98 LEU A N 1
ATOM 766 C CA . LEU A 1 98 ? -0.674 0.306 8.529 1.00 98.69 98 LEU A CA 1
ATOM 767 C C . LEU A 1 98 ? -0.229 1.318 9.591 1.00 98.69 98 LEU A C 1
ATOM 769 O O . LEU A 1 98 ? 0.134 0.904 10.686 1.00 98.69 98 LEU A O 1
ATOM 773 N N . ARG A 1 99 ? -0.280 2.621 9.284 1.00 98.31 99 ARG A N 1
ATOM 774 C CA . ARG A 1 99 ? 0.006 3.701 10.239 1.00 98.31 99 ARG A CA 1
ATOM 775 C C . ARG A 1 99 ? -0.984 3.692 11.402 1.00 98.31 99 ARG A C 1
ATOM 777 O O . ARG A 1 99 ? -0.571 3.585 12.548 1.00 98.31 99 ARG A O 1
ATOM 784 N N . LEU A 1 100 ? -2.279 3.773 11.105 1.00 98.44 100 LEU A N 1
ATOM 785 C CA . LEU A 1 100 ? -3.343 3.885 12.109 1.00 98.44 100 LEU A CA 1
ATOM 786 C C . LEU A 1 100 ? -3.445 2.659 13.025 1.00 98.44 100 LEU A C 1
ATOM 788 O O . LEU A 1 100 ? -3.900 2.779 14.155 1.00 98.44 100 LEU A O 1
ATOM 792 N N . CYS A 1 101 ? -3.039 1.483 12.549 1.00 97.44 101 CYS A N 1
ATOM 793 C CA . CYS A 1 101 ? -3.083 0.249 13.327 1.00 97.44 101 CYS A CA 1
ATOM 794 C C . CYS A 1 101 ? -1.722 -0.174 13.891 1.00 97.44 101 CYS A C 1
ATOM 796 O O . CYS A 1 101 ? -1.644 -1.239 14.494 1.00 97.44 101 CYS A O 1
ATOM 798 N N . ALA A 1 102 ? -0.647 0.597 13.697 1.00 95.88 102 ALA A N 1
ATOM 799 C CA . ALA A 1 102 ? 0.661 0.228 14.230 1.00 95.88 102 ALA A CA 1
ATOM 800 C C . ALA A 1 102 ? 0.611 0.112 15.772 1.00 95.88 102 ALA A C 1
ATOM 802 O O . ALA A 1 102 ? 0.030 0.984 16.425 1.00 95.88 102 ALA A O 1
ATOM 803 N N . PRO A 1 103 ? 1.232 -0.925 16.373 1.00 93.81 103 PRO A N 1
ATOM 804 C CA . PRO A 1 103 ? 2.122 -1.920 15.754 1.00 93.81 103 PRO A CA 1
ATOM 805 C C . PRO A 1 103 ? 1.410 -3.141 15.132 1.00 93.81 103 PRO A C 1
ATOM 807 O O . PRO A 1 103 ? 2.049 -3.940 14.450 1.00 93.81 103 PRO A O 1
ATOM 810 N N . ASP A 1 104 ? 0.104 -3.291 15.340 1.00 93.31 104 ASP A N 1
ATOM 811 C CA . ASP A 1 104 ? -0.673 -4.489 15.021 1.00 93.31 104 ASP A CA 1
ATOM 812 C C . ASP A 1 104 ? -1.385 -4.370 13.660 1.00 93.31 104 ASP A C 1
ATOM 814 O O . ASP A 1 104 ? -2.585 -4.099 13.563 1.00 93.31 104 ASP A O 1
ATOM 818 N N . ALA A 1 105 ? -0.639 -4.588 12.571 1.00 95.88 105 ALA A N 1
ATOM 819 C CA . ALA A 1 105 ? -1.180 -4.515 11.212 1.00 95.88 105 ALA A CA 1
ATOM 820 C C . ALA A 1 105 ? -2.435 -5.410 11.029 1.00 95.88 105 ALA A C 1
ATOM 822 O O . ALA A 1 105 ? -2.372 -6.617 11.277 1.00 95.88 105 ALA A O 1
ATOM 823 N N . PRO A 1 106 ? -3.561 -4.890 10.496 1.00 97.12 106 PRO A N 1
ATOM 824 C CA . PRO A 1 106 ? -4.830 -5.619 10.410 1.00 97.12 106 PRO A CA 1
ATOM 825 C C . PRO A 1 106 ? -4.896 -6.522 9.165 1.00 97.12 106 PRO A C 1
ATOM 827 O O . PRO A 1 106 ? -5.957 -6.723 8.566 1.00 97.12 106 PRO A O 1
ATOM 830 N N . PHE A 1 107 ? -3.748 -7.046 8.736 1.00 98.06 107 PHE A N 1
ATOM 831 C CA . PHE A 1 107 ? -3.592 -7.842 7.527 1.00 98.06 107 PHE A CA 1
ATOM 832 C C . PHE A 1 107 ? -2.995 -9.201 7.868 1.00 98.06 107 PHE A C 1
ATOM 834 O O . PHE A 1 107 ? -2.036 -9.320 8.623 1.00 98.06 107 PHE A O 1
ATOM 841 N N . THR A 1 108 ? -3.545 -10.250 7.265 1.00 96.81 108 THR A N 1
ATOM 842 C CA . THR A 1 108 ? -2.952 -11.590 7.353 1.00 96.81 108 THR A CA 1
ATOM 843 C C . THR A 1 108 ? -1.602 -11.642 6.621 1.00 96.81 108 THR A C 1
AT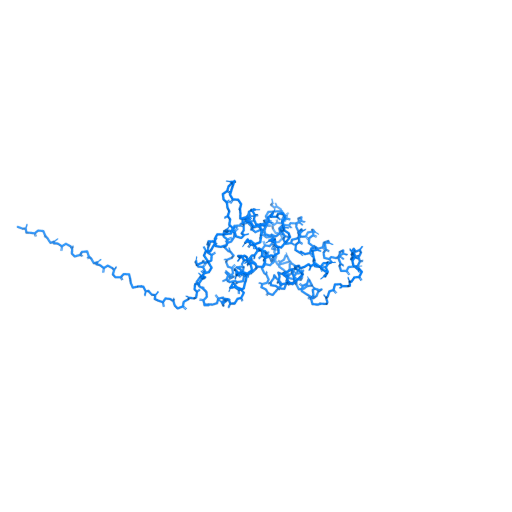OM 845 O O . THR A 1 108 ? -1.398 -10.870 5.680 1.00 96.81 108 THR A O 1
ATOM 848 N N . PRO A 1 109 ? -0.711 -12.603 6.934 1.00 96.12 109 PRO A N 1
ATOM 849 C CA . PRO A 1 109 ? 0.555 -12.766 6.210 1.00 96.12 109 PRO A CA 1
ATOM 850 C C . PRO A 1 109 ? 0.386 -12.898 4.687 1.00 96.12 109 PRO A C 1
ATOM 852 O O . PRO A 1 109 ? 1.152 -12.326 3.916 1.00 96.12 109 PRO A O 1
ATOM 855 N N . SER A 1 110 ? -0.674 -13.580 4.232 1.00 96.94 110 SER A N 1
ATOM 856 C CA . SER A 1 110 ? -1.000 -13.679 2.802 1.00 96.94 110 SER A CA 1
ATOM 857 C C . SER A 1 110 ? -1.393 -12.329 2.196 1.00 96.94 110 SER A C 1
ATOM 859 O O . SER A 1 110 ? -1.011 -12.038 1.068 1.00 96.94 110 SER A O 1
ATOM 861 N N . GLN A 1 111 ? -2.149 -11.502 2.921 1.00 98.19 111 GLN A N 1
ATOM 862 C CA . GLN A 1 111 ? -2.506 -10.158 2.460 1.00 98.19 111 GLN A CA 1
ATOM 863 C C . GLN A 1 111 ? -1.290 -9.233 2.444 1.00 98.19 111 GLN A C 1
ATOM 865 O O . GLN A 1 111 ? -1.122 -8.487 1.486 1.00 98.19 111 GLN A O 1
ATOM 870 N N . LEU A 1 112 ? -0.419 -9.308 3.456 1.00 98.44 112 LEU A N 1
ATOM 871 C CA . LEU A 1 112 ? 0.841 -8.561 3.479 1.00 98.44 112 LEU A CA 1
ATOM 872 C C . LEU A 1 112 ? 1.724 -8.935 2.287 1.00 98.44 112 LEU A C 1
ATOM 874 O O . LEU A 1 112 ? 2.267 -8.054 1.627 1.00 98.44 112 LEU A O 1
ATOM 878 N N . LYS A 1 113 ? 1.801 -10.223 1.941 1.00 98.25 113 LYS A N 1
ATOM 879 C CA . LYS A 1 113 ? 2.502 -10.674 0.736 1.00 98.25 113 LYS A CA 1
ATOM 880 C C . LYS A 1 113 ? 1.944 -10.022 -0.530 1.00 98.25 113 LYS A C 1
ATOM 882 O O . LYS A 1 113 ? 2.719 -9.552 -1.359 1.00 98.25 113 LYS A O 1
ATOM 887 N N . ASP A 1 114 ? 0.625 -9.973 -0.696 1.00 98.56 114 ASP A N 1
ATOM 888 C CA . ASP A 1 114 ? -0.004 -9.342 -1.864 1.00 98.56 114 ASP A CA 1
ATOM 889 C C . ASP A 1 114 ? 0.206 -7.817 -1.882 1.00 98.56 114 ASP A C 1
ATOM 891 O O . ASP A 1 114 ? 0.493 -7.241 -2.933 1.00 98.56 114 ASP A O 1
ATOM 895 N N . VAL A 1 115 ? 0.136 -7.166 -0.716 1.00 98.75 115 VAL A N 1
ATOM 896 C CA . VAL A 1 115 ? 0.448 -5.739 -0.539 1.00 98.75 115 VAL A CA 1
ATOM 897 C C . VAL A 1 115 ? 1.886 -5.445 -0.959 1.00 98.75 115 VAL A C 1
ATOM 899 O O . VAL A 1 115 ? 2.117 -4.555 -1.777 1.00 98.75 115 VAL A O 1
ATOM 902 N N . PHE A 1 116 ? 2.863 -6.203 -0.461 1.00 98.62 116 PHE A N 1
ATOM 903 C CA . PHE A 1 116 ? 4.261 -5.978 -0.814 1.00 98.62 116 PHE A CA 1
ATOM 904 C C . PHE A 1 116 ? 4.572 -6.369 -2.258 1.00 98.62 116 PHE A C 1
ATOM 906 O O . PHE A 1 116 ? 5.363 -5.680 -2.896 1.00 98.62 116 PHE A O 1
ATOM 913 N N . ASN A 1 117 ? 3.902 -7.375 -2.829 1.00 98.56 117 ASN A N 1
ATOM 914 C CA . ASN A 1 117 ? 3.962 -7.633 -4.270 1.00 98.56 117 ASN A CA 1
ATOM 915 C C . ASN A 1 117 ? 3.517 -6.405 -5.073 1.00 98.56 117 ASN A C 1
ATOM 917 O O . ASN A 1 117 ? 4.234 -5.989 -5.982 1.00 98.56 117 ASN A O 1
ATOM 921 N N . LEU A 1 118 ? 2.380 -5.786 -4.731 1.00 98.81 118 LEU A N 1
ATOM 922 C CA . LEU A 1 118 ? 1.926 -4.551 -5.377 1.00 98.81 118 LEU A CA 1
ATOM 923 C C . LEU A 1 118 ? 2.975 -3.435 -5.240 1.00 98.81 118 LEU A C 1
ATOM 925 O O . LEU A 1 118 ? 3.328 -2.786 -6.231 1.00 98.81 118 LEU A O 1
ATOM 929 N N . THR A 1 119 ? 3.481 -3.222 -4.026 1.00 98.75 119 THR A N 1
ATOM 930 C CA . THR A 1 119 ? 4.471 -2.181 -3.737 1.00 98.75 119 THR A CA 1
ATOM 931 C C . THR A 1 119 ? 5.728 -2.369 -4.584 1.00 98.75 119 THR A C 1
ATOM 933 O O . THR A 1 119 ? 6.112 -1.467 -5.328 1.00 98.75 119 THR A O 1
ATOM 936 N N . VAL A 1 120 ? 6.321 -3.562 -4.542 1.00 98.44 120 VAL A N 1
ATOM 937 C CA . VAL A 1 120 ? 7.593 -3.894 -5.194 1.00 98.44 120 VAL A CA 1
ATOM 938 C C . VAL A 1 120 ? 7.476 -3.933 -6.721 1.00 98.44 120 VAL A C 1
ATOM 940 O O . VAL A 1 120 ? 8.390 -3.489 -7.407 1.00 98.44 120 VAL A O 1
ATOM 943 N N . THR A 1 121 ? 6.359 -4.421 -7.272 1.00 97.50 121 THR A N 1
ATOM 944 C CA . THR A 1 121 ? 6.218 -4.643 -8.727 1.00 97.50 121 THR A CA 1
ATOM 945 C C . THR A 1 121 ? 5.501 -3.517 -9.472 1.00 97.50 121 THR A C 1
ATOM 947 O O . THR A 1 121 ? 5.621 -3.421 -10.694 1.00 97.50 121 THR A O 1
ATOM 950 N N . SER A 1 122 ? 4.752 -2.655 -8.775 1.00 98.12 122 SER A N 1
ATOM 951 C CA . SER A 1 122 ? 3.991 -1.565 -9.399 1.00 98.12 122 SER A CA 1
ATOM 952 C C . SER A 1 122 ? 4.331 -0.200 -8.814 1.00 98.12 122 SER A C 1
ATOM 954 O O . SER A 1 122 ? 4.576 0.723 -9.588 1.00 98.12 122 SER A O 1
ATOM 956 N N . ILE A 1 123 ? 4.320 -0.033 -7.489 1.00 98.62 123 ILE A N 1
ATOM 957 C CA . ILE A 1 123 ? 4.446 1.297 -6.870 1.00 98.62 123 ILE A CA 1
ATOM 958 C C . ILE A 1 123 ? 5.878 1.822 -6.976 1.00 98.62 123 ILE A C 1
ATOM 960 O O . ILE A 1 123 ? 6.090 2.897 -7.533 1.00 98.62 123 ILE A O 1
ATOM 964 N N . ILE A 1 124 ? 6.860 1.042 -6.514 1.00 97.69 124 ILE A N 1
ATOM 965 C CA . ILE A 1 124 ? 8.271 1.441 -6.518 1.00 97.69 124 ILE A CA 1
ATOM 966 C C . ILE A 1 124 ? 8.802 1.658 -7.944 1.00 97.69 124 ILE A C 1
ATOM 968 O O . ILE A 1 124 ? 9.353 2.729 -8.194 1.00 97.69 124 ILE A O 1
ATOM 972 N N . PRO A 1 125 ? 8.577 0.757 -8.926 1.00 95.06 125 PRO A N 1
ATOM 973 C CA . PRO A 1 125 ? 8.990 1.011 -10.305 1.00 95.06 125 PRO A CA 1
ATOM 974 C C . PRO A 1 125 ? 8.371 2.277 -10.914 1.00 95.06 125 PRO A C 1
ATOM 976 O O . PRO A 1 125 ? 9.000 2.933 -11.741 1.00 95.06 125 PRO A O 1
ATOM 979 N N . SER A 1 126 ? 7.147 2.643 -10.512 1.00 95.25 126 SER A N 1
ATOM 980 C CA . SER A 1 126 ? 6.456 3.821 -11.055 1.00 95.25 126 SER A CA 1
ATOM 981 C C . SER A 1 126 ? 7.045 5.152 -10.581 1.00 95.25 126 SER A C 1
ATOM 983 O O . SER A 1 126 ? 6.764 6.173 -11.198 1.00 95.25 126 SER A O 1
ATOM 985 N N . LEU A 1 127 ? 7.869 5.159 -9.527 1.00 94.94 127 LEU A N 1
ATOM 986 C CA . LEU A 1 127 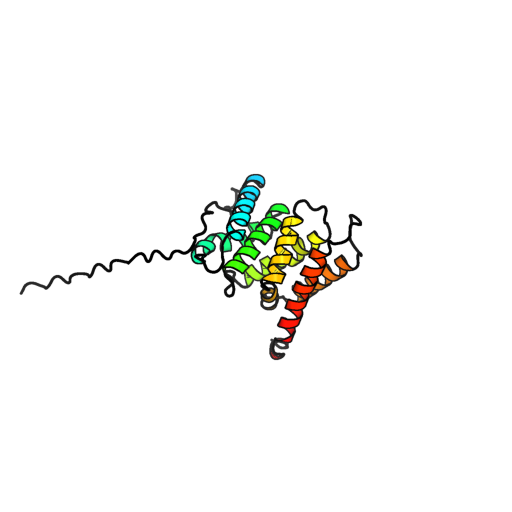? 8.581 6.358 -9.061 1.00 94.94 127 LEU A CA 1
ATOM 987 C C . LEU A 1 127 ? 9.707 6.793 -10.007 1.00 94.94 127 LEU A C 1
ATOM 989 O O . LEU A 1 127 ? 10.129 7.947 -9.965 1.00 94.94 127 LEU A O 1
ATOM 993 N N . PHE A 1 128 ? 10.163 5.893 -10.883 1.00 91.94 128 PHE A N 1
ATOM 994 C CA . PHE A 1 128 ? 11.149 6.190 -11.927 1.00 91.94 128 PHE A CA 1
ATOM 995 C C . PHE A 1 128 ? 10.521 6.784 -13.198 1.00 91.94 128 PHE A C 1
ATOM 997 O O . PHE A 1 128 ? 11.221 7.013 -14.182 1.00 91.94 128 PHE A O 1
ATOM 1004 N N . ASP A 1 129 ? 9.213 7.052 -13.177 1.00 90.56 129 ASP A N 1
ATOM 1005 C CA . ASP A 1 129 ? 8.496 7.829 -14.186 1.00 90.56 129 ASP A CA 1
ATOM 1006 C C . ASP A 1 129 ? 7.791 9.016 -13.504 1.00 90.56 129 ASP A C 1
ATOM 1008 O O . ASP A 1 129 ? 6.611 8.923 -13.149 1.00 90.56 129 ASP A O 1
ATOM 1012 N N . PRO A 1 130 ? 8.487 10.154 -13.305 1.00 89.19 130 PRO A N 1
ATOM 1013 C CA . PRO A 1 130 ? 7.904 11.313 -12.633 1.00 89.19 130 PRO A CA 1
ATOM 1014 C C . PRO A 1 130 ? 6.692 11.909 -13.362 1.00 89.19 130 PRO A C 1
ATOM 1016 O O . PRO A 1 130 ? 5.878 12.589 -12.733 1.00 89.19 130 PRO A O 1
ATOM 1019 N N . SER A 1 131 ? 6.553 11.624 -14.664 1.00 90.50 131 SER A N 1
ATOM 1020 C CA . SER A 1 131 ? 5.436 12.061 -15.507 1.00 90.50 131 SER A CA 1
ATOM 1021 C C . SER A 1 131 ? 4.158 11.239 -15.303 1.00 90.50 131 SER A C 1
ATOM 1023 O O . SER A 1 131 ? 3.095 11.592 -15.823 1.00 90.50 131 SER A O 1
ATOM 1025 N N . ASN A 1 132 ? 4.236 10.153 -14.527 1.00 92.81 132 ASN A N 1
ATOM 1026 C CA . ASN A 1 132 ? 3.097 9.307 -14.212 1.00 92.81 132 ASN A CA 1
ATOM 1027 C C . ASN A 1 132 ? 1.987 10.126 -13.515 1.00 92.81 132 ASN A C 1
ATOM 1029 O O . ASN A 1 132 ? 2.256 10.777 -12.501 1.00 92.81 132 ASN A O 1
ATOM 1033 N N . PRO A 1 133 ? 0.720 10.059 -13.977 1.00 96.25 133 PRO A N 1
ATOM 1034 C CA . PRO A 1 133 ? -0.379 10.833 -13.392 1.00 96.25 133 PRO A CA 1
ATOM 1035 C C . PRO A 1 133 ? -0.606 10.601 -11.891 1.00 96.25 133 PRO A C 1
ATOM 1037 O O . PRO A 1 133 ? -1.172 11.461 -11.222 1.00 96.25 133 PRO A O 1
ATOM 1040 N N . TYR A 1 134 ? -0.167 9.452 -11.368 1.00 97.81 134 TYR A N 1
ATOM 1041 C CA . TYR A 1 134 ? -0.311 9.065 -9.963 1.00 97.81 134 TYR A CA 1
ATOM 1042 C C . TYR A 1 134 ? 1.009 9.143 -9.180 1.00 97.81 134 TYR A C 1
ATOM 1044 O O . TYR A 1 134 ? 1.155 8.520 -8.130 1.00 97.81 134 TYR A O 1
ATOM 1052 N N . ASN A 1 135 ? 2.000 9.893 -9.681 1.00 96.00 135 ASN A N 1
ATOM 1053 C CA . ASN A 1 135 ? 3.308 10.018 -9.035 1.00 96.00 135 ASN A CA 1
ATOM 1054 C C . ASN A 1 135 ? 3.199 10.514 -7.579 1.00 96.00 135 ASN A C 1
ATOM 1056 O O . ASN A 1 135 ? 3.905 10.019 -6.707 1.00 96.00 135 ASN A O 1
ATOM 1060 N N . ASN A 1 136 ? 2.255 11.415 -7.280 1.00 97.94 136 ASN A N 1
ATOM 1061 C CA . ASN A 1 136 ? 2.008 11.878 -5.909 1.00 97.94 136 ASN A CA 1
ATOM 1062 C C . ASN A 1 136 ? 1.611 10.734 -4.964 1.00 97.94 136 ASN A C 1
ATOM 1064 O O . ASN A 1 136 ? 2.121 10.658 -3.850 1.00 97.94 136 ASN A O 1
ATOM 1068 N N . GLN A 1 137 ? 0.746 9.825 -5.414 1.00 98.75 137 GLN A N 1
ATOM 1069 C CA . GLN A 1 137 ? 0.335 8.647 -4.651 1.00 98.75 137 GLN A CA 1
ATOM 1070 C C . GLN A 1 137 ? 1.516 7.694 -4.438 1.00 98.75 137 GLN A C 1
ATOM 1072 O O . GLN A 1 137 ? 1.727 7.215 -3.328 1.00 98.75 137 GLN A O 1
ATOM 1077 N N . HIS A 1 138 ? 2.341 7.462 -5.463 1.00 98.56 138 HIS A N 1
ATOM 1078 C CA . HIS A 1 138 ? 3.533 6.624 -5.311 1.00 98.56 138 HIS A CA 1
ATOM 1079 C C . HIS A 1 138 ? 4.529 7.219 -4.305 1.00 98.56 138 HIS A C 1
ATOM 1081 O O . HIS A 1 138 ? 5.050 6.495 -3.455 1.00 98.56 138 HIS A O 1
ATOM 1087 N N . LYS A 1 139 ? 4.761 8.540 -4.363 1.00 98.25 139 LYS A N 1
ATOM 1088 C CA . LYS A 1 139 ? 5.619 9.256 -3.406 1.00 98.25 139 LYS A CA 1
ATOM 1089 C C . LYS A 1 139 ? 5.083 9.152 -1.982 1.00 98.25 139 LYS A C 1
ATOM 1091 O O . LYS A 1 139 ? 5.861 8.930 -1.059 1.00 98.25 139 LYS A O 1
ATOM 1096 N N . TYR A 1 140 ? 3.768 9.291 -1.817 1.00 98.62 140 TYR A N 1
ATOM 1097 C CA . TYR A 1 140 ? 3.096 9.152 -0.529 1.00 98.62 140 TYR A CA 1
ATOM 1098 C C . TYR A 1 140 ? 3.324 7.767 0.085 1.00 98.62 140 TYR A C 1
ATOM 1100 O O . TYR A 1 140 ? 3.748 7.667 1.232 1.00 98.62 140 TYR A O 1
ATOM 1108 N N . VAL A 1 141 ? 3.119 6.706 -0.703 1.00 98.88 141 VAL A N 1
ATOM 1109 C CA . VAL A 1 141 ? 3.329 5.319 -0.258 1.00 98.88 141 VAL A CA 1
ATOM 1110 C C . VAL A 1 141 ? 4.773 5.087 0.173 1.00 98.88 141 VAL A C 1
ATOM 1112 O O . VAL A 1 141 ? 4.999 4.578 1.266 1.00 98.88 141 VAL A O 1
ATOM 1115 N N . LEU A 1 142 ? 5.751 5.488 -0.648 1.00 98.69 142 LEU A N 1
ATOM 1116 C CA . LEU A 1 142 ? 7.168 5.340 -0.307 1.00 98.69 142 LEU A CA 1
ATOM 1117 C C . LEU A 1 142 ? 7.513 6.060 1.003 1.00 98.69 142 LEU A C 1
ATOM 1119 O O . LEU A 1 142 ? 8.139 5.465 1.878 1.00 98.69 142 LEU A O 1
ATOM 1123 N N . ARG A 1 143 ? 7.095 7.324 1.136 1.00 98.38 143 ARG A N 1
ATOM 1124 C CA . ARG A 1 143 ? 7.367 8.133 2.327 1.00 98.38 143 ARG A CA 1
ATOM 1125 C C . ARG A 1 143 ? 6.762 7.500 3.577 1.00 98.38 143 ARG A C 1
ATOM 1127 O O . ARG A 1 143 ? 7.467 7.319 4.559 1.00 98.38 143 ARG A O 1
ATOM 1134 N N . SER A 1 144 ? 5.490 7.109 3.514 1.00 98.56 144 SER A N 1
ATOM 1135 C CA . SER A 1 144 ? 4.798 6.492 4.647 1.00 98.56 144 SER A CA 1
ATOM 11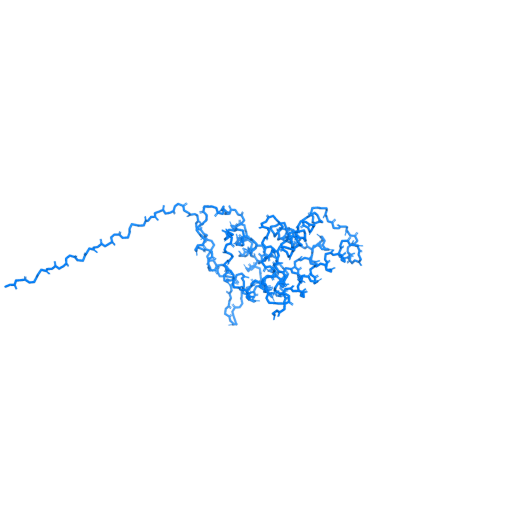36 C C . SER A 1 144 ? 5.471 5.185 5.085 1.00 98.56 144 SER A C 1
ATOM 1138 O O . SER A 1 144 ? 5.716 4.990 6.272 1.00 98.56 144 SER A O 1
ATOM 1140 N N . LEU A 1 145 ? 5.858 4.315 4.142 1.00 98.62 145 LEU A N 1
ATOM 1141 C CA . LEU A 1 145 ? 6.577 3.073 4.458 1.00 98.62 145 LEU A CA 1
ATOM 1142 C C . LEU A 1 145 ? 7.929 3.324 5.144 1.00 98.62 145 LEU A C 1
ATOM 1144 O O . LEU A 1 145 ? 8.306 2.554 6.028 1.00 98.62 145 LEU A O 1
ATOM 1148 N N . ALA A 1 146 ? 8.649 4.373 4.735 1.00 97.50 146 ALA A N 1
ATOM 1149 C CA . ALA A 1 146 ? 9.928 4.757 5.326 1.00 97.50 146 ALA A CA 1
ATOM 1150 C C . ALA A 1 146 ? 9.754 5.353 6.736 1.00 97.50 146 ALA A C 1
ATOM 1152 O O . ALA A 1 146 ? 10.418 4.913 7.672 1.00 97.50 146 ALA A O 1
ATOM 1153 N N . GLU A 1 147 ? 8.826 6.299 6.904 1.00 96.44 147 GLU A N 1
ATOM 1154 C CA . GLU A 1 147 ? 8.580 7.005 8.170 1.00 96.44 147 GLU A CA 1
ATOM 1155 C C . GLU A 1 147 ? 7.992 6.082 9.247 1.00 96.44 147 GLU A C 1
ATOM 1157 O O . GLU A 1 147 ? 8.474 6.056 10.379 1.00 96.44 147 GLU A O 1
ATOM 1162 N N . ILE A 1 148 ? 6.982 5.284 8.889 1.00 96.88 148 ILE A N 1
ATOM 1163 C CA . ILE A 1 148 ? 6.308 4.347 9.804 1.00 96.88 148 ILE A CA 1
ATOM 1164 C C . ILE A 1 148 ? 7.127 3.066 9.996 1.00 96.88 148 ILE A C 1
ATOM 1166 O O . ILE A 1 148 ? 6.864 2.282 10.905 1.00 96.88 148 ILE A O 1
ATOM 1170 N N . LYS A 1 149 ? 8.130 2.838 9.139 1.00 96.62 149 LYS A N 1
ATOM 1171 C CA . LYS A 1 149 ? 8.958 1.625 9.106 1.00 96.62 149 LYS A CA 1
ATOM 1172 C C . LYS A 1 149 ? 8.160 0.339 8.891 1.00 96.62 149 LYS A C 1
ATOM 1174 O O . LYS A 1 149 ? 8.690 -0.750 9.072 1.00 96.62 149 LYS A O 1
ATOM 1179 N N . SER A 1 150 ? 6.912 0.428 8.433 1.00 97.12 150 SER A N 1
ATOM 1180 C CA . SER A 1 150 ? 6.045 -0.735 8.198 1.00 97.12 150 SER A CA 1
ATOM 1181 C C . SER A 1 150 ? 6.535 -1.636 7.060 1.00 97.12 150 SER A C 1
ATOM 1183 O O . SER A 1 150 ? 6.072 -2.768 6.929 1.00 97.12 150 SER A O 1
AT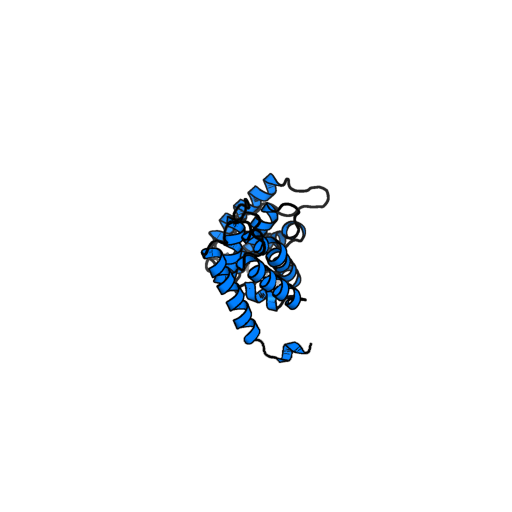OM 1185 N N . VAL A 1 151 ? 7.523 -1.187 6.276 1.00 97.38 151 VAL A N 1
ATOM 1186 C CA . VAL A 1 151 ? 8.227 -2.021 5.294 1.00 97.38 151 VAL A CA 1
ATOM 1187 C C . VAL A 1 151 ? 8.880 -3.264 5.916 1.00 97.38 151 VAL A C 1
ATOM 1189 O O . VAL A 1 151 ? 9.009 -4.262 5.215 1.00 97.38 151 VAL A O 1
ATOM 1192 N N . VAL A 1 152 ? 9.239 -3.259 7.210 1.00 96.88 152 VAL A N 1
ATOM 1193 C CA . VAL A 1 152 ? 9.847 -4.433 7.877 1.00 96.88 152 VAL A CA 1
ATOM 1194 C C . VAL A 1 152 ? 8.930 -5.654 7.884 1.00 96.88 152 VAL A C 1
ATOM 1196 O O . VAL A 1 152 ? 9.418 -6.778 7.846 1.00 96.88 152 VAL A O 1
ATOM 1199 N N . LEU A 1 153 ? 7.608 -5.457 7.798 1.00 96.75 153 LEU A N 1
ATOM 1200 C CA . LEU A 1 153 ? 6.642 -6.552 7.658 1.00 96.75 153 LEU A CA 1
ATOM 1201 C C . LEU A 1 153 ? 6.891 -7.394 6.392 1.00 96.75 153 LEU A C 1
ATOM 1203 O O . LEU A 1 153 ? 6.439 -8.533 6.318 1.00 96.75 153 LEU A O 1
ATOM 1207 N N . LEU A 1 154 ? 7.617 -6.864 5.397 1.00 96.62 154 LEU A N 1
ATOM 1208 C CA . LEU A 1 154 ? 8.068 -7.621 4.228 1.00 96.62 154 LEU A CA 1
ATOM 1209 C C . LEU A 1 154 ? 9.009 -8.769 4.611 1.00 96.62 154 LEU A C 1
ATOM 1211 O O . LEU A 1 154 ? 9.057 -9.759 3.892 1.00 96.62 154 LEU A O 1
ATOM 1215 N N . LEU A 1 155 ? 9.762 -8.665 5.705 1.00 95.12 155 LEU A N 1
ATOM 1216 C CA . LEU A 1 155 ? 10.698 -9.710 6.125 1.00 95.12 155 LEU A CA 1
ATOM 1217 C C . LEU A 1 155 ? 9.966 -10.978 6.590 1.00 95.12 155 LEU A C 1
ATOM 1219 O O . LEU A 1 155 ? 10.472 -12.082 6.389 1.00 95.12 155 LEU A O 1
ATOM 1223 N N . ASP A 1 156 ? 8.748 -10.822 7.114 1.00 92.69 156 ASP A N 1
ATOM 1224 C CA . ASP A 1 156 ? 7.935 -11.903 7.677 1.00 92.69 156 ASP A CA 1
ATOM 1225 C C . ASP A 1 156 ? 7.001 -12.595 6.666 1.00 92.69 156 ASP A C 1
ATOM 1227 O O . ASP A 1 156 ? 6.315 -13.556 7.025 1.00 92.69 156 ASP A O 1
ATOM 1231 N N . VAL A 1 157 ? 6.935 -12.142 5.404 1.00 94.88 157 VAL A N 1
ATOM 1232 C CA . VAL A 1 157 ? 6.064 -12.779 4.398 1.00 94.88 157 VAL A CA 1
ATOM 1233 C C . VAL A 1 157 ? 6.726 -13.977 3.713 1.00 94.88 157 VAL A C 1
ATOM 1235 O O . VAL A 1 157 ? 7.924 -13.988 3.433 1.00 94.88 157 VAL A O 1
ATOM 1238 N N . ASP A 1 158 ? 5.920 -14.969 3.329 1.00 94.06 158 ASP A N 1
ATOM 1239 C CA . ASP A 1 158 ? 6.404 -16.131 2.577 1.00 94.06 158 ASP A CA 1
ATOM 1240 C C . ASP A 1 158 ? 7.052 -15.721 1.245 1.00 94.06 158 ASP A C 1
ATOM 1242 O O . ASP A 1 158 ? 6.388 -15.184 0.349 1.00 94.06 158 ASP A O 1
ATOM 1246 N N . GLY A 1 159 ? 8.324 -16.074 1.055 1.00 91.62 159 GLY A N 1
ATOM 1247 C CA . GLY A 1 159 ? 9.089 -15.708 -0.140 1.00 91.62 159 GLY A CA 1
ATOM 1248 C C . GLY A 1 159 ? 9.607 -14.267 -0.125 1.00 91.62 159 GLY A C 1
ATOM 1249 O O . GLY A 1 159 ? 9.866 -13.715 -1.199 1.00 91.62 159 GLY A O 1
ATOM 1250 N N . SER A 1 160 ? 9.759 -13.676 1.064 1.00 94.56 160 SER A N 1
ATOM 1251 C CA . SER A 1 160 ? 10.326 -12.343 1.291 1.00 94.56 160 SER A CA 1
ATOM 1252 C C . SER A 1 160 ? 11.666 -12.130 0.590 1.00 94.56 160 SER A C 1
ATOM 1254 O O . SER A 1 160 ? 11.851 -11.088 -0.026 1.00 94.56 160 SER A O 1
ATOM 1256 N N . GLU A 1 161 ? 12.559 -13.124 0.564 1.00 93.06 161 GLU A N 1
ATOM 1257 C CA . GLU A 1 161 ? 13.870 -13.034 -0.103 1.00 93.06 161 GLU A CA 1
ATOM 1258 C C . GLU A 1 161 ? 13.770 -12.600 -1.574 1.00 93.06 161 GLU A C 1
ATOM 1260 O O . GLU A 1 161 ? 14.489 -11.705 -2.017 1.00 93.06 161 GLU A O 1
ATOM 1265 N N . ASN A 1 162 ? 12.834 -13.181 -2.333 1.00 95.00 162 ASN A N 1
ATOM 1266 C CA . ASN A 1 162 ? 12.632 -12.822 -3.738 1.00 95.00 162 ASN A CA 1
ATOM 1267 C C . ASN A 1 162 ? 12.092 -11.395 -3.882 1.00 95.00 162 ASN A C 1
ATOM 1269 O O . ASN A 1 162 ? 12.493 -10.672 -4.796 1.00 95.00 162 ASN A O 1
ATOM 1273 N N . LEU A 1 163 ? 11.193 -10.982 -2.983 1.00 96.62 163 LEU A N 1
ATOM 1274 C CA . LEU A 1 163 ? 10.645 -9.627 -2.983 1.00 96.62 163 LEU A CA 1
ATOM 1275 C C . LEU A 1 163 ? 11.694 -8.591 -2.584 1.00 96.62 163 LEU A C 1
ATOM 1277 O O . LEU A 1 163 ? 11.770 -7.542 -3.219 1.00 96.62 163 LEU A O 1
ATOM 1281 N N . LEU A 1 164 ? 12.538 -8.901 -1.600 1.00 96.50 164 LEU A N 1
ATOM 1282 C CA . LEU A 1 164 ? 13.664 -8.069 -1.187 1.00 96.50 164 LEU A CA 1
ATOM 1283 C C . LEU A 1 164 ? 14.653 -7.903 -2.335 1.00 96.50 164 LEU A C 1
ATOM 1285 O O . LEU A 1 164 ? 14.957 -6.777 -2.718 1.00 96.50 164 LEU A O 1
ATOM 1289 N N . LEU A 1 165 ? 15.098 -8.998 -2.954 1.00 96.06 165 LEU A N 1
ATOM 1290 C CA . LEU A 1 165 ? 16.003 -8.923 -4.101 1.00 96.06 165 LEU A CA 1
ATOM 1291 C C . LEU A 1 165 ? 15.401 -8.088 -5.238 1.00 96.06 165 LEU A C 1
ATOM 1293 O O . LEU A 1 165 ? 16.099 -7.251 -5.815 1.00 96.06 165 LEU A O 1
ATOM 1297 N N . HIS A 1 166 ? 14.109 -8.259 -5.536 1.00 97.19 166 HIS A N 1
ATOM 1298 C CA . HIS A 1 166 ? 13.435 -7.469 -6.565 1.00 97.19 166 HIS A CA 1
ATOM 1299 C C . HIS A 1 166 ? 13.360 -5.983 -6.195 1.00 97.19 166 HIS A C 1
ATOM 1301 O O . HIS A 1 166 ? 13.622 -5.135 -7.047 1.00 97.19 166 HIS A O 1
ATOM 1307 N N . LEU A 1 167 ? 13.047 -5.660 -4.939 1.00 98.06 167 LEU A N 1
ATOM 1308 C CA . LEU A 1 167 ? 12.984 -4.293 -4.425 1.00 98.06 167 LEU A CA 1
ATOM 1309 C C . LEU A 1 167 ? 14.340 -3.587 -4.533 1.00 98.06 167 LEU A C 1
ATOM 1311 O O . LEU A 1 167 ? 14.424 -2.520 -5.141 1.00 98.06 167 LEU A O 1
ATOM 1315 N N . PHE A 1 168 ? 15.402 -4.199 -4.001 1.00 96.94 168 PHE A N 1
ATOM 1316 C CA . PHE A 1 168 ? 16.759 -3.650 -4.056 1.00 96.94 168 PHE A CA 1
ATOM 1317 C C . PHE A 1 168 ? 17.233 -3.477 -5.502 1.00 96.94 168 PHE A C 1
ATOM 1319 O O . PHE A 1 168 ? 17.701 -2.399 -5.863 1.00 96.94 168 PHE A O 1
ATOM 1326 N N . SER A 1 169 ? 17.050 -4.496 -6.350 1.00 95.69 169 SER A N 1
ATOM 1327 C CA . SER A 1 169 ? 17.429 -4.415 -7.770 1.00 95.69 169 SER A CA 1
ATOM 1328 C C . SER A 1 169 ? 16.677 -3.292 -8.483 1.00 95.69 169 SER A C 1
ATOM 1330 O O . SER A 1 169 ? 17.277 -2.515 -9.215 1.00 95.69 169 SER A O 1
ATOM 1332 N N . THR A 1 170 ? 15.371 -3.166 -8.232 1.00 94.75 170 THR A N 1
ATOM 1333 C CA . THR A 1 170 ? 14.529 -2.119 -8.826 1.00 94.75 170 THR A CA 1
ATOM 1334 C C . THR A 1 170 ? 15.004 -0.726 -8.424 1.00 94.75 170 THR A C 1
ATOM 1336 O O . THR A 1 170 ? 15.133 0.145 -9.284 1.00 94.75 170 THR A O 1
ATOM 1339 N N . ILE A 1 171 ? 15.288 -0.513 -7.135 1.00 95.19 171 ILE A N 1
ATOM 1340 C CA . ILE A 1 171 ? 15.747 0.785 -6.633 1.00 95.19 171 ILE A CA 1
ATOM 1341 C C . ILE A 1 171 ? 17.137 1.125 -7.178 1.00 95.19 171 ILE A C 1
ATOM 1343 O O . ILE A 1 171 ? 17.340 2.226 -7.687 1.00 95.19 171 ILE A O 1
ATOM 1347 N N . PHE A 1 172 ? 18.084 0.188 -7.135 1.00 93.12 172 PHE A N 1
ATOM 1348 C CA . PHE A 1 172 ? 19.443 0.426 -7.625 1.00 93.12 172 PHE A CA 1
ATOM 1349 C C . PHE A 1 172 ? 19.496 0.640 -9.143 1.00 93.12 172 PHE A C 1
ATOM 1351 O O . PHE A 1 172 ? 20.176 1.558 -9.611 1.00 93.12 172 PHE A O 1
ATOM 1358 N N . ASP A 1 173 ? 18.740 -0.134 -9.922 1.00 90.69 173 ASP A N 1
ATOM 1359 C CA . ASP A 1 173 ? 18.629 0.059 -11.372 1.00 90.69 173 ASP A CA 1
ATOM 1360 C C . ASP A 1 173 ? 18.025 1.428 -11.710 1.00 90.69 173 ASP A C 1
ATOM 1362 O O . ASP A 1 173 ? 18.476 2.102 -12.640 1.00 90.69 173 ASP A O 1
ATOM 1366 N N . GLY A 1 174 ? 17.000 1.840 -10.963 1.00 88.88 174 GLY A N 1
ATOM 1367 C CA . GLY A 1 174 ? 16.310 3.102 -11.185 1.00 88.88 174 GLY A CA 1
ATOM 1368 C C . GLY A 1 174 ? 17.159 4.326 -10.829 1.00 88.88 174 GLY A C 1
ATOM 1369 O O . GLY A 1 174 ? 17.257 5.252 -11.634 1.00 88.88 174 GLY A O 1
ATOM 1370 N N . VAL A 1 175 ? 17.838 4.310 -9.675 1.00 86.75 175 VAL A N 1
ATOM 1371 C CA . VAL A 1 175 ? 18.708 5.413 -9.213 1.00 86.75 175 VAL A CA 1
ATOM 1372 C C . VAL A 1 175 ? 20.000 5.512 -10.032 1.00 86.75 175 VAL A C 1
ATOM 1374 O O . VAL A 1 175 ? 20.487 6.611 -10.285 1.00 86.75 175 VAL A O 1
ATOM 1377 N N . SER A 1 176 ? 20.540 4.394 -10.532 1.00 84.38 176 SER A N 1
ATOM 1378 C CA . SER A 1 176 ? 21.720 4.409 -11.417 1.00 84.38 176 SER A CA 1
ATOM 1379 C C . SER A 1 176 ? 21.460 5.032 -12.799 1.00 84.38 176 SER A C 1
ATOM 1381 O O . SER A 1 176 ? 22.375 5.126 -13.618 1.00 84.38 176 SER A O 1
ATOM 1383 N N . GLY A 1 177 ? 20.228 5.477 -13.079 1.00 71.44 177 GLY A N 1
ATOM 1384 C CA . GLY A 1 177 ? 19.863 6.162 -14.318 1.00 71.44 177 GLY A CA 1
ATOM 1385 C C . GLY A 1 177 ? 19.765 5.234 -15.528 1.00 71.44 177 GLY A C 1
ATOM 1386 O O . GLY A 1 177 ? 19.618 5.705 -16.653 1.00 71.44 177 GLY A O 1
ATOM 1387 N N . SER A 1 178 ? 19.812 3.915 -15.322 1.00 58.66 178 SER A N 1
ATOM 1388 C CA . SER A 1 178 ? 19.850 2.939 -16.414 1.00 58.66 178 SER A CA 1
ATOM 1389 C C . SER A 1 178 ? 18.554 2.868 -17.243 1.00 58.66 178 SER A C 1
ATOM 1391 O O . SER A 1 178 ? 18.575 2.320 -18.345 1.00 58.66 178 SER A O 1
ATOM 1393 N N . LYS A 1 179 ? 17.422 3.403 -16.743 1.00 57.31 179 LYS A N 1
ATOM 1394 C CA . LYS A 1 179 ? 16.080 3.142 -17.311 1.00 57.31 179 LYS A CA 1
ATOM 1395 C C . LYS A 1 179 ? 15.082 4.314 -17.345 1.00 57.31 179 LYS A C 1
ATOM 1397 O O . LYS A 1 179 ? 13.939 4.071 -17.729 1.00 57.31 179 LYS A O 1
ATOM 1402 N N . SER A 1 180 ? 15.432 5.554 -16.977 1.00 57.91 180 SER A N 1
ATOM 1403 C CA . SER A 1 180 ? 14.444 6.656 -17.039 1.00 57.91 180 SER A CA 1
ATOM 1404 C C . SER A 1 180 ? 14.055 6.944 -18.494 1.00 57.91 180 SER A C 1
ATOM 1406 O O . SER A 1 180 ? 14.832 7.512 -19.260 1.00 57.91 180 SER A O 1
ATOM 1408 N N . ALA A 1 181 ? 12.846 6.531 -18.887 1.00 58.00 181 ALA A N 1
ATOM 1409 C CA . ALA A 1 181 ? 12.326 6.712 -20.242 1.00 58.00 181 ALA A CA 1
ATOM 1410 C C . ALA A 1 181 ? 12.098 8.193 -20.590 1.00 58.00 181 ALA A C 1
ATOM 1412 O O . ALA A 1 181 ? 12.157 8.562 -21.762 1.00 58.00 181 ALA A O 1
ATOM 1413 N N . SER A 1 182 ? 11.850 9.038 -19.582 1.00 62.81 182 SER A N 1
ATOM 1414 C CA . SER A 1 182 ? 11.673 10.483 -19.750 1.00 62.81 182 SER A CA 1
ATOM 1415 C C . SER A 1 182 ? 12.999 11.252 -19.762 1.00 62.81 182 SER A C 1
ATOM 1417 O O . SER A 1 182 ? 13.013 12.426 -20.123 1.00 62.81 182 SER A O 1
ATOM 1419 N N . GLY A 1 183 ? 14.108 10.619 -19.355 1.00 64.50 183 GLY A N 1
ATOM 1420 C CA . GLY A 1 183 ? 15.385 11.293 -19.102 1.00 64.50 183 GLY A CA 1
ATOM 1421 C C . GLY A 1 183 ? 15.362 12.214 -17.876 1.00 64.50 183 GLY A C 1
ATOM 1422 O O . GLY A 1 183 ? 16.380 12.826 -17.553 1.00 64.50 183 GLY A O 1
ATOM 1423 N N . GLU A 1 184 ? 14.224 12.314 -17.185 1.00 69.94 184 GLU A N 1
ATOM 1424 C CA . GLU A 1 184 ? 14.097 13.079 -15.953 1.00 69.94 184 GLU A CA 1
ATOM 1425 C C . GLU A 1 184 ? 14.743 12.297 -14.809 1.00 69.94 184 GLU A C 1
ATOM 1427 O O . GLU A 1 184 ? 14.572 11.077 -14.689 1.00 69.94 184 GLU A O 1
ATOM 1432 N N . GLN A 1 185 ? 15.527 13.004 -13.995 1.00 75.00 185 GLN A N 1
ATOM 1433 C CA . GLN A 1 185 ? 16.140 12.423 -12.809 1.00 75.00 185 GLN A CA 1
ATOM 1434 C C . GLN A 1 185 ? 15.081 12.177 -11.738 1.00 75.00 185 GLN A C 1
ATOM 1436 O O . GLN A 1 185 ? 14.108 12.923 -11.614 1.00 75.00 185 GLN A O 1
ATOM 1441 N N . VAL A 1 186 ? 15.299 11.133 -10.942 1.00 82.50 186 VAL A N 1
ATOM 1442 C CA . VAL A 1 186 ? 14.480 10.869 -9.762 1.00 82.50 186 VAL A CA 1
ATOM 1443 C C . VAL A 1 186 ? 14.580 12.072 -8.827 1.00 82.50 186 VAL A C 1
ATOM 1445 O O . VAL A 1 186 ? 15.644 12.661 -8.638 1.00 82.50 186 VAL A O 1
ATOM 1448 N N . ALA A 1 187 ? 13.447 12.486 -8.270 1.00 86.81 187 ALA A N 1
ATOM 1449 C CA . ALA A 1 187 ? 13.428 13.622 -7.367 1.00 86.81 187 ALA A CA 1
ATOM 1450 C C . ALA A 1 187 ? 14.184 13.279 -6.068 1.00 86.81 187 ALA A C 1
ATOM 1452 O O . ALA A 1 187 ? 14.052 12.176 -5.540 1.00 86.81 187 ALA A O 1
ATOM 1453 N N . LYS A 1 188 ? 14.968 14.220 -5.530 1.00 88.75 188 LYS A N 1
ATOM 1454 C CA . LYS A 1 188 ? 15.831 13.965 -4.358 1.00 88.75 188 LYS A CA 1
ATOM 1455 C C . LYS A 1 188 ? 15.066 13.500 -3.116 1.00 88.75 188 LYS A C 1
ATOM 1457 O O . LYS A 1 188 ? 15.604 12.735 -2.326 1.00 88.75 188 LYS A O 1
ATOM 1462 N N . ASP A 1 189 ? 13.826 13.959 -2.945 1.00 91.88 189 ASP A N 1
ATOM 1463 C CA . ASP A 1 189 ? 12.933 13.499 -1.876 1.00 91.88 189 ASP A CA 1
ATOM 1464 C C . ASP A 1 189 ? 12.625 12.001 -2.004 1.00 91.88 189 ASP A C 1
ATOM 1466 O O . ASP A 1 189 ? 12.597 11.289 -1.007 1.00 91.88 189 ASP A O 1
ATOM 1470 N N . VAL A 1 190 ? 12.457 11.512 -3.234 1.00 94.50 190 VAL A N 1
ATOM 1471 C CA . VAL A 1 190 ? 12.229 10.091 -3.522 1.00 94.50 190 VAL A CA 1
ATOM 1472 C C . VAL A 1 190 ? 13.483 9.270 -3.246 1.00 94.50 190 VAL A C 1
ATOM 1474 O O . VAL A 1 190 ? 13.386 8.228 -2.606 1.00 94.50 190 VAL A O 1
ATOM 1477 N N . GLU A 1 191 ? 14.657 9.736 -3.677 1.00 92.69 191 GLU A N 1
ATOM 1478 C CA . GLU A 1 191 ? 15.924 9.044 -3.397 1.00 92.69 191 GLU A CA 1
ATOM 1479 C C . GLU A 1 191 ? 16.186 8.925 -1.893 1.00 92.69 191 GLU A C 1
ATOM 1481 O O . GLU A 1 191 ? 16.547 7.849 -1.418 1.00 92.69 191 GLU A O 1
ATOM 1486 N N . TYR A 1 192 ? 15.953 10.002 -1.138 1.00 94.81 192 TYR A N 1
ATOM 1487 C CA . TYR A 1 192 ? 16.111 10.003 0.314 1.00 94.81 192 TYR A CA 1
ATOM 1488 C C . TYR A 1 192 ? 15.167 8.995 0.986 1.00 94.81 192 TYR A C 1
ATOM 1490 O O . TYR A 1 192 ? 15.626 8.134 1.733 1.00 94.81 192 TYR A O 1
ATOM 1498 N N . SER A 1 193 ? 13.872 9.004 0.646 1.00 97.12 193 SER A N 1
ATOM 1499 C CA . SER A 1 193 ? 12.931 8.025 1.207 1.00 97.12 193 SER A CA 1
ATOM 1500 C C . SER A 1 193 ? 13.240 6.583 0.777 1.00 97.12 193 SER A C 1
ATOM 1502 O O . SER A 1 193 ? 12.991 5.655 1.541 1.00 97.12 193 SER A O 1
ATOM 1504 N N . MET A 1 194 ? 13.817 6.358 -0.411 1.00 96.94 194 MET A N 1
ATOM 1505 C CA . MET A 1 194 ? 14.319 5.032 -0.807 1.00 96.94 194 MET A CA 1
ATOM 1506 C C . MET A 1 194 ? 15.504 4.593 0.058 1.00 96.94 194 MET A C 1
ATOM 1508 O O . MET A 1 194 ? 15.562 3.431 0.455 1.00 96.94 194 MET A O 1
ATOM 1512 N N . GLN A 1 195 ? 16.437 5.498 0.363 1.00 96.00 195 GLN A N 1
ATOM 1513 C CA . GLN A 1 195 ? 17.568 5.208 1.248 1.00 96.00 195 GLN A CA 1
ATOM 1514 C C . GLN A 1 195 ? 17.100 4.866 2.663 1.00 96.00 195 GLN A C 1
ATOM 1516 O O . GLN A 1 195 ? 17.569 3.877 3.222 1.00 96.00 195 GLN A O 1
ATOM 1521 N N . GLU A 1 196 ? 16.154 5.629 3.213 1.00 97.56 196 GLU A N 1
ATOM 1522 C CA . GLU A 1 196 ? 15.552 5.340 4.519 1.00 97.56 196 GLU A CA 1
ATOM 1523 C C . GLU A 1 196 ? 14.850 3.979 4.522 1.00 97.56 196 GLU A C 1
ATOM 1525 O O . GLU A 1 196 ? 15.112 3.153 5.394 1.00 97.56 196 GLU A O 1
ATOM 1530 N N . LEU A 1 197 ? 14.021 3.703 3.509 1.00 97.81 197 LEU A N 1
ATOM 1531 C CA . LEU A 1 197 ? 13.296 2.439 3.382 1.00 97.81 197 LEU A CA 1
ATOM 1532 C C . LEU A 1 197 ? 14.243 1.231 3.311 1.00 97.81 197 LEU A C 1
ATOM 1534 O O . LEU A 1 197 ? 14.024 0.231 3.996 1.00 97.81 197 LEU A O 1
ATOM 1538 N N . LEU A 1 198 ? 15.303 1.309 2.500 1.00 97.50 198 LEU A N 1
ATOM 1539 C CA . LEU A 1 198 ? 16.300 0.239 2.404 1.00 97.50 198 LEU A CA 1
ATOM 1540 C C . LEU A 1 198 ? 17.137 0.116 3.683 1.00 97.50 198 LEU A C 1
ATOM 1542 O O . LEU A 1 198 ? 17.444 -1.001 4.094 1.00 97.50 198 LEU A O 1
ATOM 1546 N N . GLY A 1 199 ? 17.489 1.237 4.318 1.00 96.19 199 GLY A N 1
ATOM 1547 C CA . GLY A 1 199 ? 18.214 1.260 5.589 1.00 96.19 199 GLY A CA 1
ATOM 1548 C C . GLY A 1 199 ? 17.452 0.528 6.690 1.00 96.19 199 GLY A C 1
ATOM 1549 O O . GLY A 1 199 ? 18.011 -0.364 7.322 1.00 96.19 199 GLY A O 1
ATOM 1550 N N . VAL A 1 200 ? 16.155 0.815 6.828 1.00 95.50 200 VAL A N 1
ATOM 1551 C CA . VAL A 1 200 ? 15.252 0.136 7.771 1.00 95.50 200 VAL A CA 1
ATOM 1552 C C . VAL A 1 200 ? 15.242 -1.381 7.552 1.00 95.50 200 VAL A C 1
ATOM 1554 O O . VAL A 1 200 ? 15.357 -2.138 8.512 1.00 95.50 200 VAL A O 1
ATOM 1557 N N . LEU A 1 201 ? 15.164 -1.843 6.298 1.00 95.69 201 LEU A N 1
ATOM 1558 C CA . LEU A 1 201 ? 15.189 -3.276 5.985 1.00 95.69 201 LEU A CA 1
ATOM 1559 C C . LEU A 1 201 ? 16.525 -3.943 6.339 1.00 95.69 201 LEU A C 1
ATOM 1561 O O . LEU A 1 201 ? 16.530 -5.076 6.812 1.00 95.69 201 LEU A O 1
ATOM 1565 N N . VAL A 1 202 ? 17.653 -3.266 6.104 1.00 93.50 202 VAL A N 1
ATOM 1566 C CA . VAL A 1 202 ? 18.986 -3.800 6.434 1.00 93.50 202 VAL A CA 1
ATOM 1567 C C . VAL A 1 202 ? 19.190 -3.871 7.946 1.00 93.50 202 VAL A C 1
ATOM 1569 O O . VAL A 1 202 ? 19.695 -4.879 8.438 1.00 93.50 202 VAL A O 1
ATOM 1572 N N . GLU A 1 203 ? 18.804 -2.824 8.677 1.00 91.88 203 GLU A N 1
ATOM 1573 C CA . GLU A 1 203 ? 18.907 -2.772 10.138 1.00 91.88 203 GLU A CA 1
ATOM 1574 C C . GLU A 1 203 ? 18.082 -3.883 10.796 1.00 91.88 203 GLU A C 1
ATOM 1576 O O . GLU A 1 203 ? 18.598 -4.614 11.644 1.00 91.88 203 GLU A O 1
ATOM 1581 N N . ASP A 1 204 ? 16.832 -4.056 10.362 1.00 89.38 204 ASP A N 1
ATOM 1582 C CA . ASP A 1 204 ? 15.936 -5.059 10.934 1.00 89.38 204 ASP A CA 1
ATOM 1583 C C . ASP A 1 204 ? 16.371 -6.485 10.558 1.00 89.38 204 ASP A C 1
ATOM 1585 O O . ASP A 1 204 ? 16.512 -7.337 11.438 1.00 89.38 204 ASP A O 1
ATOM 1589 N N . ALA A 1 205 ? 16.748 -6.731 9.295 1.00 84.44 205 ALA A N 1
ATOM 1590 C CA . ALA A 1 205 ? 17.248 -8.038 8.861 1.00 84.44 205 ALA A CA 1
ATOM 1591 C C . ALA A 1 205 ? 18.557 -8.447 9.562 1.00 84.44 205 ALA A C 1
ATOM 1593 O O . ALA A 1 205 ? 18.769 -9.630 9.824 1.00 84.44 205 ALA A O 1
ATOM 1594 N N . ALA A 1 206 ? 19.429 -7.489 9.896 1.00 78.50 206 ALA A N 1
ATOM 1595 C CA . ALA A 1 206 ? 20.653 -7.751 10.655 1.00 78.50 206 ALA A CA 1
ATOM 1596 C C . ALA A 1 206 ? 20.390 -8.055 12.141 1.00 78.50 206 ALA A C 1
ATOM 1598 O O . ALA A 1 206 ? 21.226 -8.679 12.798 1.00 78.50 206 ALA A O 1
ATOM 1599 N N . SER A 1 207 ? 19.243 -7.626 12.672 1.00 74.06 207 SER A N 1
ATOM 1600 C CA . SER A 1 207 ? 18.822 -7.924 14.043 1.00 74.06 207 SER A CA 1
ATOM 1601 C C . SER A 1 207 ? 18.215 -9.326 14.194 1.00 74.06 207 SER A C 1
ATOM 1603 O O . SER A 1 207 ? 18.149 -9.855 15.309 1.00 74.06 207 SER A O 1
ATOM 1605 N N . LEU A 1 208 ? 17.822 -9.963 13.082 1.00 61.66 208 LEU A N 1
ATOM 1606 C CA . LEU A 1 208 ? 17.246 -11.303 13.091 1.00 61.66 208 LEU A CA 1
ATOM 1607 C C . LEU A 1 208 ? 18.308 -12.349 13.482 1.00 61.66 208 LEU A C 1
ATOM 1609 O O . LEU A 1 208 ? 19.373 -12.426 12.862 1.00 61.66 208 LEU A O 1
ATOM 1613 N N . PRO A 1 209 ? 18.046 -13.204 14.489 1.00 58.34 209 PRO A N 1
ATOM 1614 C CA . PRO A 1 209 ? 18.994 -14.234 14.881 1.00 58.34 209 PRO A CA 1
ATOM 1615 C C . PRO A 1 209 ? 19.256 -15.211 13.718 1.00 58.34 209 PRO A C 1
ATOM 1617 O O . PRO A 1 209 ? 18.313 -15.647 13.050 1.00 58.34 209 PRO A O 1
ATOM 1620 N N . PRO A 1 210 ? 20.514 -15.653 13.511 1.00 57.19 210 PRO A N 1
ATOM 1621 C CA . PRO A 1 210 ? 20.906 -16.490 12.369 1.00 57.19 210 PRO A CA 1
ATOM 1622 C C . PRO A 1 210 ? 20.216 -17.865 12.322 1.00 57.19 210 PRO A C 1
ATOM 1624 O O . PRO A 1 210 ? 20.340 -18.589 11.340 1.00 57.19 210 PRO A O 1
ATOM 1627 N N . GLN A 1 211 ? 19.471 -18.248 13.363 1.00 52.03 211 GLN A N 1
ATOM 1628 C CA . GLN A 1 211 ? 18.747 -19.521 13.437 1.00 52.03 211 GLN A CA 1
ATOM 1629 C C . GLN A 1 211 ? 17.579 -19.627 12.446 1.00 52.03 211 GLN A C 1
ATOM 1631 O O . GLN A 1 211 ? 17.152 -20.740 12.153 1.00 52.03 211 GLN A O 1
ATOM 1636 N N . ARG A 1 212 ? 17.099 -18.511 11.882 1.00 50.75 212 ARG A N 1
ATOM 1637 C CA . ARG A 1 212 ? 16.072 -18.518 10.825 1.00 50.75 212 ARG A CA 1
ATOM 1638 C C . ARG A 1 212 ? 16.607 -18.937 9.445 1.00 50.75 212 ARG A C 1
ATOM 1640 O O . ARG A 1 212 ? 15.801 -19.263 8.591 1.00 50.75 212 ARG A O 1
ATOM 1647 N N . LEU A 1 213 ? 17.928 -19.001 9.232 1.00 47.50 213 LEU A N 1
ATOM 1648 C CA . LEU A 1 213 ? 18.530 -19.375 7.935 1.00 47.50 213 LEU A CA 1
ATOM 1649 C C . LEU A 1 213 ? 18.453 -20.879 7.592 1.00 47.50 213 LEU A C 1
ATOM 1651 O O . LEU A 1 213 ? 18.885 -21.268 6.511 1.00 47.50 213 LEU A O 1
ATOM 1655 N N . TRP A 1 214 ? 17.943 -21.734 8.489 1.00 49.22 214 TRP A N 1
ATOM 1656 C CA . TRP A 1 214 ? 17.944 -23.197 8.306 1.00 49.22 214 TRP A CA 1
ATOM 1657 C C . TRP A 1 214 ? 16.566 -23.864 8.463 1.00 49.22 214 TRP A C 1
ATOM 1659 O O . TRP A 1 214 ? 16.508 -25.079 8.665 1.00 49.22 214 TRP A O 1
ATOM 1669 N N . MET A 1 215 ? 15.471 -23.102 8.392 1.00 39.81 215 MET A N 1
ATOM 1670 C CA . MET A 1 215 ? 14.099 -23.631 8.317 1.00 39.81 215 MET A CA 1
ATOM 1671 C C . MET A 1 215 ? 13.483 -23.298 6.967 1.00 39.81 215 MET A C 1
ATOM 1673 O O . MET A 1 215 ? 12.853 -24.212 6.394 1.00 39.81 215 MET A O 1
#

pLDDT: mean 88.64, std 17.34, range [39.81, 98.94]

Secondary structure (DSSP, 8-state):
-------------------PBPP---------TT-PPPHHHHHHHHHHHHHHHHHS-TTTB-GGGGHHHHHHHTSHHHHT-SSHHHHHHHHHHHHHHHHHTTTS-SS-HHHHHHHHHHIIIIIHHHTT-TT-TTHHHHHHHHHHHHHS-GGGGGGGSTTHHHHHHHHHHHHHHHHTTS--TT-PPPPHHHHHHHHHHHHHHHHHHHHS-GGGGG-

Radius of gyration: 21.39 Å; chains: 1; bounding box: 66×38×69 Å

Foldseek 3Di:
DDDDDPPPPPPPPPPPPLQADADPQDDALDDDPPDDDPPVRNLVSLVVLLVRLVPHDLVRHPLVNCLRVLVRLLDCCQLVPPDLSSNLSSLSNQLSQVVSPPPDRSDDLVSVVSSLCSLLVRLLLCLLACVPPSNVSSLSNLQSCLVSVVLLSLVVHDPSVVSLVSNVCSLVCSQVQVDNPVSDHRDVSNNVSSVSNVVSNVVSVVVDDCPVVPD

Organism: NCBI:txid100816